Protein AF-A0A381YAQ7-F1 (afdb_monomer_lite)

Foldseek 3Di:
DVVVVVLVVLQVVLVVLLVVVLVVLCVVCVVVLVDALDPAPCSVVLVLLLVLLVQCVVLPCVRSVNSQNPPPVDPDGNDPAQCVLSVCLNVQCVVVNHDSNSSQVVLQVLLSVVSVLQQVVCVLVVHRRNVSSVVSVVVCPDPCCVRCSSRNLLPNLVSQLVVLVSVCVVPNDPVSVVSNVVSVVSNVRD

Secondary structure (DSSP, 8-state):
-HHHHHHHHHHHHHHHHHHHHHHHHHHHHGGGGGSPP-SSHHHHHHHHHHHHHHHHHHHHHHHTTTTT--TTT-SS---SS-THHHHHHHHHHHHH-SSHHHHHHHHHHHHHHHHHHHHHHHHHTT--HHHHHHHHHHHHTSHHHHHHGGGTTTTHHHHHHHHHHHHHHH---HHHHHHHHHHHHHHHH-

Organism: NCBI:txid408172

Sequence (190 aa):
MSQMAATRADTRVARVLVAALVAFLAVSWWPAFGLPLGDSHEGRVLGQFSLHVANFWDLGVVGSSFGASWEPFSDVPYTHHPPLLTFLHLLVSAVAGQGLAQVKVISYAAGLCTIPALWWVGRRLGLRALPIAAAVAALVATPWWWVYGRLGLGLLPNLAMIGAVWAVAEAVTPRRVRLATGGSFAAVAA

Structure (mmCIF, N/CA/C/O backbone):
data_AF-A0A381YAQ7-F1
#
_entry.id   AF-A0A381YAQ7-F1
#
loop_
_atom_site.group_PDB
_atom_site.id
_atom_site.type_symbol
_atom_site.label_atom_id
_atom_site.label_alt_id
_atom_site.label_comp_id
_atom_site.label_asym_id
_atom_site.label_entity_id
_atom_site.label_seq_id
_atom_site.pdbx_PDB_ins_code
_atom_site.Cartn_x
_atom_site.Cartn_y
_atom_site.Cartn_z
_atom_site.occupancy
_atom_site.B_iso_or_equiv
_atom_site.auth_seq_id
_atom_site.auth_comp_id
_atom_site.auth_asym_id
_atom_site.auth_atom_id
_atom_site.pdbx_PDB_model_num
ATOM 1 N N . MET A 1 1 ? -23.058 10.149 33.573 1.00 57.81 1 MET A N 1
ATOM 2 C CA . MET A 1 1 ? -22.884 11.002 32.366 1.00 57.81 1 MET A CA 1
ATOM 3 C C . MET A 1 1 ? -21.418 11.362 32.064 1.00 57.81 1 MET A C 1
ATOM 5 O O . MET A 1 1 ? -21.057 11.338 30.895 1.00 57.81 1 MET A O 1
ATOM 9 N N . SER A 1 2 ? -20.552 11.605 33.062 1.00 69.25 2 SER A N 1
ATOM 10 C CA . SER A 1 2 ? -19.125 11.969 32.869 1.00 69.25 2 SER A CA 1
ATOM 11 C C . SER A 1 2 ? -18.271 10.927 32.105 1.00 69.25 2 SER A C 1
ATOM 13 O O . SER A 1 2 ? -17.587 11.265 31.141 1.00 69.25 2 SER A O 1
ATOM 15 N N . GLN A 1 3 ? -18.383 9.634 32.433 1.00 65.94 3 GLN A N 1
ATOM 16 C CA . GLN A 1 3 ? -17.549 8.572 31.836 1.00 65.94 3 GLN A CA 1
ATOM 17 C C . GLN A 1 3 ? -17.836 8.321 30.337 1.00 65.94 3 GLN A C 1
ATOM 19 O O . GLN A 1 3 ? -16.934 8.028 29.549 1.00 65.94 3 GLN A O 1
ATOM 24 N N . MET A 1 4 ? -19.092 8.496 29.910 1.00 66.25 4 MET A N 1
ATOM 25 C CA . MET A 1 4 ? -19.480 8.410 28.494 1.00 66.25 4 MET A CA 1
ATOM 26 C C . MET A 1 4 ? -19.000 9.622 27.681 1.00 66.25 4 MET A C 1
ATOM 28 O O . MET A 1 4 ? -18.713 9.496 26.492 1.00 66.25 4 MET A O 1
ATOM 32 N N . ALA A 1 5 ? -18.902 10.799 28.303 1.00 63.88 5 ALA A N 1
ATOM 33 C CA . ALA A 1 5 ? -18.346 11.986 27.660 1.00 63.88 5 ALA A CA 1
ATOM 34 C C . ALA A 1 5 ? -16.823 11.862 27.489 1.00 63.88 5 ALA A C 1
ATOM 36 O O . ALA A 1 5 ? -16.319 12.117 26.396 1.00 63.88 5 ALA A O 1
ATOM 37 N N . ALA A 1 6 ? -16.114 11.371 28.513 1.00 64.19 6 ALA A N 1
ATOM 38 C CA . ALA A 1 6 ? -14.672 11.121 28.463 1.00 64.19 6 ALA A CA 1
ATOM 39 C C . ALA A 1 6 ? -14.292 10.098 27.378 1.00 64.19 6 ALA A C 1
ATOM 41 O O . ALA A 1 6 ? -13.441 10.364 26.538 1.00 64.19 6 ALA A O 1
ATOM 42 N N . THR A 1 7 ? -15.005 8.971 27.288 1.00 79.56 7 THR A N 1
ATOM 43 C CA . THR A 1 7 ? -14.763 7.955 26.241 1.00 79.56 7 THR A CA 1
ATOM 44 C C . THR A 1 7 ? -15.021 8.470 24.819 1.00 79.56 7 THR A C 1
ATOM 46 O O . THR A 1 7 ? -14.317 8.091 23.873 1.00 79.56 7 THR A O 1
ATOM 49 N N . ARG A 1 8 ? -16.001 9.366 24.640 1.00 82.06 8 ARG A N 1
ATOM 50 C CA . ARG A 1 8 ? -16.240 10.053 23.360 1.00 82.06 8 ARG A CA 1
ATOM 51 C C . ARG A 1 8 ? -15.132 11.055 23.033 1.00 82.06 8 ARG A C 1
ATOM 53 O O . ARG A 1 8 ? -14.715 11.107 21.876 1.00 82.06 8 ARG A O 1
ATOM 60 N N . ALA A 1 9 ? -14.658 11.820 24.015 1.00 85.62 9 ALA A N 1
ATOM 61 C CA . ALA A 1 9 ? -13.548 12.756 23.852 1.00 85.62 9 ALA A CA 1
ATOM 62 C C . ALA A 1 9 ? -12.250 12.022 23.483 1.00 85.62 9 ALA A C 1
ATOM 64 O O . ALA A 1 9 ? -11.662 12.337 22.451 1.00 85.62 9 ALA A O 1
ATOM 65 N N . ASP A 1 10 ? -11.894 10.961 24.212 1.00 90.25 10 ASP A N 1
ATOM 66 C CA . ASP A 1 10 ? -10.741 10.093 23.926 1.00 90.25 10 ASP A CA 1
ATOM 67 C C . ASP A 1 10 ? -10.783 9.548 22.498 1.00 90.25 10 ASP A C 1
ATOM 69 O O . ASP A 1 10 ? -9.781 9.531 21.785 1.00 90.25 10 ASP A O 1
ATOM 73 N N . THR A 1 11 ? -11.966 9.124 22.046 1.00 92.69 11 THR A N 1
ATOM 74 C CA . THR A 1 11 ? -12.149 8.618 20.682 1.00 92.69 11 THR A CA 1
ATOM 75 C C . THR A 1 11 ? -11.934 9.711 19.635 1.00 92.69 11 THR A C 1
ATOM 77 O O . THR A 1 11 ? -11.356 9.436 18.584 1.00 92.69 11 THR A O 1
ATOM 80 N N . ARG A 1 12 ? -12.390 10.944 19.887 1.00 93.69 12 ARG A N 1
ATOM 81 C CA . ARG A 1 12 ? -12.164 12.077 18.974 1.00 93.69 12 ARG A CA 1
ATOM 82 C C . ARG A 1 12 ? -10.688 12.445 18.911 1.00 93.69 12 ARG A C 1
ATOM 84 O O . ARG A 1 12 ? -10.153 12.527 17.812 1.00 93.69 12 ARG A O 1
ATOM 91 N N . VAL A 1 13 ? -10.042 12.595 20.066 1.00 95.94 13 VAL A N 1
ATOM 92 C CA . VAL A 1 13 ? -8.607 12.896 20.162 1.00 95.94 13 VAL A CA 1
ATOM 93 C C . VAL A 1 13 ? -7.802 11.839 19.418 1.00 95.94 13 VAL A C 1
ATOM 95 O O . VAL A 1 13 ? -7.010 12.170 18.544 1.00 95.94 13 VAL A O 1
ATOM 98 N N . ALA A 1 14 ? -8.068 10.561 19.671 1.00 95.50 14 ALA A N 1
ATOM 99 C CA . ALA A 1 14 ? -7.337 9.485 19.022 1.00 95.50 14 ALA A CA 1
ATOM 100 C C . ALA A 1 14 ? -7.537 9.447 17.496 1.00 95.50 14 ALA A C 1
ATOM 102 O O . ALA A 1 14 ? -6.584 9.194 16.767 1.00 95.50 14 ALA A O 1
ATOM 103 N N . ARG A 1 15 ? -8.736 9.764 16.983 1.00 96.31 15 ARG A N 1
ATOM 104 C CA . ARG A 1 15 ? -8.954 9.909 15.530 1.00 96.31 15 ARG A CA 1
ATOM 105 C C . ARG A 1 15 ? -8.131 11.046 14.935 1.00 96.31 15 ARG A C 1
ATOM 107 O O . ARG A 1 15 ? -7.561 10.865 13.865 1.00 96.31 15 ARG A O 1
ATOM 114 N N . VAL A 1 16 ? -8.072 12.189 15.619 1.00 97.69 16 VAL A N 1
ATOM 115 C CA . VAL A 1 16 ? -7.246 13.327 15.191 1.00 97.69 16 VAL A CA 1
ATOM 116 C C . VAL A 1 16 ? -5.771 12.932 15.183 1.00 97.69 16 VAL A C 1
ATOM 118 O O . VAL A 1 16 ? -5.096 13.199 14.198 1.00 97.69 16 VAL A O 1
ATOM 121 N N . LEU A 1 17 ? -5.289 12.228 16.212 1.00 97.50 17 LEU A N 1
ATOM 122 C CA . LEU A 1 17 ? -3.909 11.736 16.271 1.00 97.50 17 LEU A CA 1
ATOM 123 C C . LEU A 1 17 ? -3.588 10.764 15.129 1.00 97.50 17 LEU A C 1
ATOM 125 O O . LEU A 1 17 ? -2.561 10.908 14.478 1.00 97.50 17 LEU A O 1
ATOM 129 N N . VAL A 1 18 ? -4.476 9.808 14.844 1.00 97.62 18 VAL A N 1
ATOM 130 C CA . VAL A 1 18 ? -4.312 8.864 13.726 1.00 97.62 18 VAL A CA 1
ATOM 131 C C . VAL A 1 18 ? -4.291 9.600 12.383 1.00 97.62 18 VAL A C 1
ATOM 133 O O . VAL A 1 18 ? -3.432 9.322 11.552 1.00 97.62 18 VAL A O 1
ATOM 136 N N . ALA A 1 19 ? -5.190 10.565 12.172 1.00 98.06 19 ALA A N 1
ATOM 137 C CA . ALA A 1 19 ? -5.213 11.368 10.950 1.00 98.06 19 ALA A CA 1
ATOM 138 C C . ALA A 1 19 ? -3.953 12.237 10.804 1.00 98.06 19 ALA A C 1
ATOM 140 O O . ALA A 1 19 ? -3.364 12.288 9.726 1.00 98.06 19 ALA A O 1
ATOM 141 N N . ALA A 1 20 ? -3.508 12.870 11.891 1.00 98.19 20 ALA A N 1
ATOM 142 C CA . ALA A 1 20 ? -2.279 13.653 11.924 1.00 98.19 20 ALA A CA 1
ATOM 143 C C . ALA A 1 20 ? -1.048 12.785 11.633 1.00 98.19 20 ALA A C 1
ATOM 145 O O . ALA A 1 20 ? -0.165 13.219 10.903 1.00 98.19 20 ALA A O 1
ATOM 146 N N . LEU A 1 21 ? -1.012 11.546 12.133 1.00 97.81 21 LEU A N 1
ATOM 147 C CA . LEU A 1 21 ? 0.066 10.595 11.861 1.00 97.81 21 LEU A CA 1
ATOM 148 C C . LEU A 1 21 ? 0.114 10.188 10.383 1.00 97.81 21 LEU A C 1
ATOM 150 O O . LEU A 1 21 ? 1.190 10.163 9.793 1.00 97.81 21 LEU A O 1
ATOM 154 N N . VAL A 1 22 ? -1.042 9.919 9.767 1.00 98.00 22 VAL A N 1
ATOM 155 C CA . VAL A 1 22 ? -1.132 9.648 8.321 1.00 98.00 22 VAL A CA 1
ATOM 156 C C . VAL A 1 22 ? -0.656 10.855 7.514 1.00 98.00 22 VAL A C 1
ATOM 158 O O . VAL A 1 22 ? 0.144 10.692 6.598 1.00 98.00 22 VAL A O 1
ATOM 161 N N . ALA A 1 23 ? -1.107 12.062 7.864 1.00 98.25 23 ALA A N 1
ATOM 162 C CA . ALA A 1 23 ? -0.690 13.289 7.187 1.00 98.25 23 ALA A CA 1
ATOM 163 C C . ALA A 1 23 ? 0.818 13.538 7.334 1.00 98.25 23 ALA A C 1
ATOM 165 O O . ALA A 1 23 ? 1.491 13.834 6.350 1.00 98.25 23 ALA A O 1
ATOM 166 N N . PHE A 1 24 ? 1.358 13.354 8.541 1.00 97.88 24 PHE A N 1
ATOM 167 C CA . PHE A 1 24 ? 2.788 13.438 8.815 1.00 97.88 24 PHE A CA 1
ATOM 168 C C . PHE A 1 24 ? 3.578 12.474 7.927 1.00 97.88 24 PHE A C 1
ATOM 170 O O . PHE A 1 24 ? 4.478 12.910 7.217 1.00 97.88 24 PHE A O 1
ATOM 177 N N . LEU A 1 25 ? 3.193 11.194 7.886 1.00 96.94 25 LEU A N 1
ATOM 178 C CA . LEU A 1 25 ? 3.843 10.201 7.030 1.00 96.94 2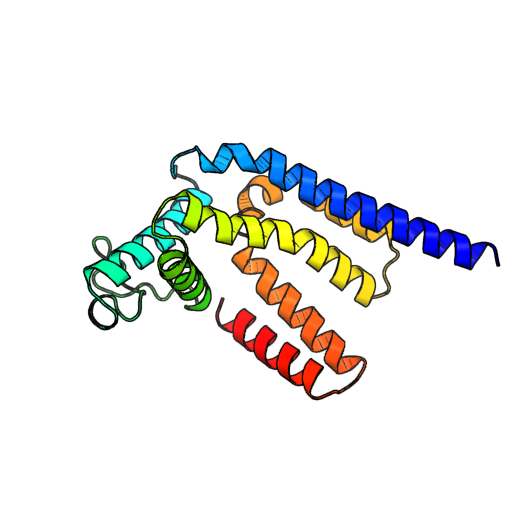5 LEU A CA 1
ATOM 179 C C . LEU A 1 25 ? 3.747 10.560 5.547 1.00 96.94 25 LEU A C 1
ATOM 181 O O . LEU A 1 25 ? 4.748 10.464 4.845 1.00 96.94 25 LEU A O 1
ATOM 185 N N . ALA A 1 26 ? 2.583 11.011 5.074 1.00 96.75 26 ALA A N 1
ATOM 186 C CA . ALA A 1 26 ? 2.397 11.402 3.680 1.00 96.75 26 ALA A CA 1
ATOM 187 C C . ALA A 1 26 ? 3.352 12.539 3.281 1.00 96.75 26 ALA A C 1
ATOM 189 O O . ALA A 1 26 ? 4.018 12.449 2.251 1.00 96.75 26 ALA A O 1
ATOM 190 N N . VAL A 1 27 ? 3.481 13.566 4.128 1.00 97.81 27 VAL A N 1
ATOM 191 C CA . VAL A 1 27 ? 4.421 14.674 3.901 1.00 97.81 27 VAL A CA 1
ATOM 192 C C . VAL A 1 27 ? 5.871 14.198 4.005 1.00 97.81 27 VAL A C 1
ATOM 194 O O . VAL A 1 27 ? 6.683 14.528 3.146 1.00 97.81 27 VAL A O 1
ATOM 197 N N . SER A 1 28 ? 6.212 13.389 5.010 1.00 96.69 28 SER A N 1
ATOM 198 C CA . SER A 1 28 ? 7.579 12.884 5.197 1.00 96.69 28 SER A CA 1
ATOM 199 C C . SER A 1 28 ? 8.031 11.928 4.093 1.00 96.69 28 SER A C 1
ATOM 201 O O . SER A 1 28 ? 9.224 11.835 3.813 1.00 96.69 28 SER A O 1
ATOM 203 N N . TRP A 1 29 ? 7.109 11.192 3.474 1.00 95.38 29 TRP A N 1
ATOM 204 C CA . TRP A 1 29 ? 7.408 10.272 2.377 1.00 95.38 29 TRP A CA 1
ATOM 205 C C . TRP A 1 29 ? 7.383 10.948 1.007 1.00 95.38 29 TRP A C 1
ATOM 207 O O . TRP A 1 29 ? 7.979 10.417 0.075 1.00 95.38 29 TRP A O 1
ATOM 217 N N . TRP A 1 30 ? 6.774 12.131 0.880 1.00 95.19 30 TRP A N 1
ATOM 218 C CA . TRP A 1 30 ? 6.681 12.861 -0.386 1.00 95.19 30 TRP A CA 1
ATOM 219 C C . TRP A 1 30 ? 8.024 13.027 -1.125 1.00 95.19 30 TRP A C 1
ATOM 221 O O . TRP A 1 30 ? 8.074 12.705 -2.314 1.00 95.19 30 TRP A O 1
ATOM 231 N N . PRO A 1 31 ? 9.143 13.414 -0.472 1.00 94.44 31 PRO A N 1
ATOM 232 C CA . PRO A 1 31 ? 10.427 13.551 -1.163 1.00 94.44 31 PRO A CA 1
ATOM 233 C C . PRO A 1 31 ? 10.925 12.251 -1.808 1.00 94.44 31 PRO A C 1
ATOM 235 O O . PRO A 1 31 ? 11.645 12.293 -2.804 1.00 94.44 31 PRO A O 1
ATOM 238 N N . ALA A 1 32 ? 10.520 11.088 -1.287 1.00 91.62 32 ALA A N 1
ATOM 239 C CA . ALA A 1 32 ? 10.950 9.798 -1.812 1.00 91.62 32 ALA A CA 1
ATOM 240 C C . ALA A 1 32 ? 10.436 9.537 -3.236 1.00 91.62 32 ALA A C 1
ATOM 242 O O . ALA A 1 32 ? 11.045 8.748 -3.956 1.00 91.62 32 ALA A O 1
ATOM 243 N N . PHE A 1 33 ? 9.377 10.218 -3.686 1.00 92.75 33 PHE A N 1
ATOM 244 C CA . PHE A 1 33 ? 8.889 10.120 -5.066 1.00 92.75 33 PHE A CA 1
ATOM 245 C C . PHE A 1 33 ? 9.887 10.666 -6.093 1.00 92.75 33 PHE A C 1
ATOM 247 O O . PHE A 1 33 ? 9.919 10.164 -7.213 1.00 92.75 33 PHE A O 1
ATOM 254 N N . GLY A 1 34 ? 10.729 11.631 -5.708 1.00 91.06 34 GLY A N 1
ATOM 255 C CA . GLY A 1 34 ? 11.769 12.193 -6.575 1.00 91.06 34 GLY A CA 1
ATOM 256 C C . GLY A 1 34 ? 13.076 11.395 -6.598 1.00 91.06 34 GLY A C 1
ATOM 257 O O . GLY A 1 34 ? 13.951 11.688 -7.407 1.00 91.06 34 GLY A O 1
ATOM 258 N N . LEU A 1 35 ? 13.234 10.401 -5.719 1.00 90.81 35 LEU A N 1
ATOM 259 C CA . LEU A 1 35 ? 14.453 9.595 -5.639 1.00 90.81 35 LEU A CA 1
ATOM 260 C C . LEU A 1 35 ? 14.395 8.406 -6.611 1.00 90.81 35 LEU A C 1
ATOM 262 O O . LEU A 1 35 ? 13.323 7.816 -6.764 1.00 90.81 35 LEU A O 1
ATOM 266 N N . PRO A 1 36 ? 15.515 7.996 -7.230 1.00 91.38 36 PRO A N 1
ATOM 267 C CA . PRO A 1 36 ? 15.561 6.775 -8.031 1.00 91.38 36 PRO A CA 1
ATOM 268 C C . PRO A 1 36 ? 15.347 5.523 -7.165 1.00 91.38 36 PRO A C 1
ATOM 270 O O . PRO A 1 36 ? 15.420 5.571 -5.933 1.00 91.38 36 PRO A O 1
ATOM 273 N N . LEU A 1 37 ? 15.083 4.384 -7.809 1.00 88.94 37 LEU A N 1
ATOM 274 C CA . LEU A 1 37 ? 15.181 3.087 -7.138 1.00 88.94 37 LEU A CA 1
ATOM 275 C C . LEU A 1 37 ? 16.667 2.807 -6.872 1.00 88.94 37 LEU A C 1
ATOM 277 O O . LEU A 1 37 ? 17.462 2.775 -7.805 1.00 88.94 37 LEU A O 1
ATOM 281 N N . GLY A 1 38 ? 17.045 2.678 -5.601 1.00 86.88 38 GLY A N 1
ATOM 282 C CA . GLY A 1 38 ? 18.410 2.323 -5.196 1.00 86.88 38 GLY A CA 1
ATOM 283 C C . GLY A 1 38 ? 18.568 0.826 -4.929 1.00 86.88 38 GLY A C 1
ATOM 284 O O . GLY A 1 38 ? 17.602 0.070 -5.015 1.00 86.88 38 GLY A O 1
ATOM 285 N N . ASP A 1 39 ? 19.768 0.406 -4.521 1.00 90.38 39 ASP A N 1
ATOM 286 C CA . ASP A 1 39 ? 19.995 -0.940 -3.977 1.00 90.38 39 ASP A CA 1
ATOM 287 C C . ASP A 1 39 ? 19.442 -1.037 -2.548 1.00 90.38 39 ASP A C 1
ATOM 289 O O . ASP A 1 39 ? 20.138 -0.925 -1.539 1.00 90.38 39 ASP A O 1
ATOM 293 N N . SER A 1 40 ? 18.122 -1.133 -2.461 1.00 88.00 40 SER A N 1
ATOM 294 C CA . SER A 1 40 ? 17.388 -1.273 -1.214 1.00 88.00 40 SER A CA 1
ATOM 295 C C . SER A 1 40 ? 16.292 -2.316 -1.373 1.00 88.00 40 SER A C 1
ATOM 297 O O . SER A 1 40 ? 15.976 -2.771 -2.474 1.00 88.00 40 SER A O 1
ATOM 299 N N . HIS A 1 41 ? 15.686 -2.734 -0.262 1.00 86.56 41 HIS A N 1
ATOM 300 C CA . HIS A 1 41 ? 14.524 -3.615 -0.347 1.00 86.56 41 HIS A CA 1
ATOM 301 C C . HIS A 1 41 ? 13.364 -2.952 -1.112 1.00 86.56 41 HIS A C 1
ATOM 303 O O . HIS A 1 41 ? 12.792 -3.586 -1.993 1.00 86.56 41 HIS A O 1
ATOM 309 N N . GLU A 1 42 ? 13.097 -1.662 -0.863 1.00 88.06 42 GLU A N 1
ATOM 310 C CA . GLU A 1 42 ? 12.132 -0.874 -1.645 1.00 88.06 42 GLU A CA 1
ATOM 311 C C . GLU A 1 42 ? 12.499 -0.870 -3.134 1.00 88.06 42 GLU A C 1
ATOM 313 O O . GLU A 1 42 ? 11.649 -1.146 -3.975 1.00 88.06 42 GLU A O 1
ATOM 318 N N . GLY A 1 43 ? 13.768 -0.618 -3.461 1.00 91.25 43 GLY A N 1
ATOM 319 C CA . GLY A 1 43 ? 14.252 -0.597 -4.838 1.00 91.25 43 GLY A CA 1
ATOM 320 C C . GLY A 1 43 ? 14.046 -1.920 -5.569 1.00 91.25 43 GLY A C 1
ATOM 321 O O . GLY A 1 43 ? 13.539 -1.924 -6.686 1.00 91.25 43 GLY A O 1
ATOM 322 N N . ARG A 1 44 ? 14.358 -3.045 -4.917 1.00 89.62 44 ARG A N 1
ATOM 323 C CA . ARG A 1 44 ? 14.170 -4.389 -5.483 1.00 89.62 44 ARG A CA 1
ATOM 324 C C . ARG A 1 44 ? 12.695 -4.730 -5.695 1.00 89.62 44 ARG A C 1
ATOM 326 O O . ARG A 1 44 ? 12.340 -5.194 -6.771 1.00 89.62 44 ARG A O 1
ATOM 333 N N . VAL A 1 45 ? 11.836 -4.446 -4.714 1.00 89.25 45 VAL A N 1
ATOM 334 C CA . VAL A 1 45 ? 10.391 -4.734 -4.796 1.00 89.25 45 VAL A CA 1
ATOM 335 C C . VAL A 1 45 ? 9.694 -3.843 -5.829 1.00 89.25 45 VAL A C 1
ATOM 337 O O . VAL A 1 45 ? 8.935 -4.325 -6.663 1.00 89.25 45 VAL A O 1
ATOM 340 N N . LEU A 1 46 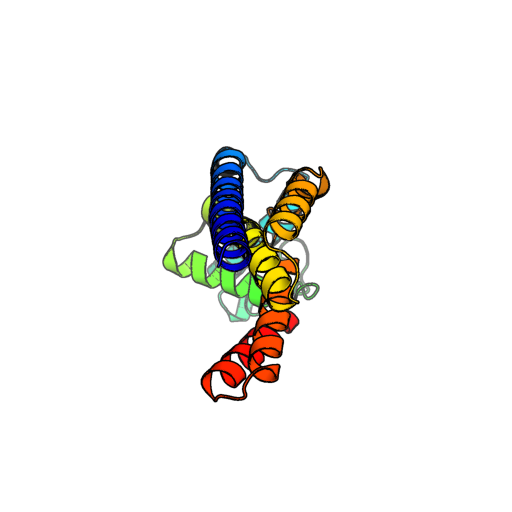? 9.952 -2.534 -5.829 1.00 90.75 46 LEU A N 1
ATOM 341 C CA . LEU A 1 46 ? 9.337 -1.632 -6.808 1.00 90.75 46 LEU A CA 1
ATOM 342 C C . LEU A 1 46 ? 9.953 -1.791 -8.203 1.00 90.75 46 LEU A C 1
ATOM 344 O O . LEU A 1 46 ? 9.254 -1.629 -9.202 1.00 90.75 46 LEU A O 1
ATOM 348 N N . GLY A 1 47 ? 11.240 -2.131 -8.287 1.00 92.06 47 GLY A N 1
ATOM 349 C CA . GLY A 1 47 ? 11.921 -2.440 -9.544 1.00 92.06 47 GLY A CA 1
ATOM 350 C C . GLY A 1 47 ? 11.327 -3.677 -10.201 1.00 92.06 47 GLY A C 1
ATOM 351 O O . GLY A 1 47 ? 11.018 -3.644 -11.388 1.00 92.06 47 GLY A O 1
ATOM 352 N N . GLN A 1 48 ? 11.045 -4.707 -9.402 1.00 91.12 48 GLN A N 1
ATOM 353 C CA . GLN A 1 48 ? 10.286 -5.876 -9.827 1.00 91.12 48 GLN A CA 1
ATOM 354 C C . GLN A 1 48 ? 8.947 -5.490 -10.474 1.00 91.12 48 GLN A C 1
ATOM 356 O O . GLN A 1 48 ? 8.673 -5.878 -11.607 1.00 91.12 48 GLN A O 1
ATOM 361 N N . PHE A 1 49 ? 8.105 -4.723 -9.776 1.00 91.62 49 PHE A N 1
ATOM 362 C CA . PHE A 1 49 ? 6.799 -4.347 -10.324 1.00 91.62 49 PHE A CA 1
ATOM 363 C C . PHE A 1 49 ? 6.924 -3.465 -11.566 1.00 91.62 49 PHE A C 1
ATOM 365 O O . PHE A 1 49 ? 6.131 -3.601 -12.493 1.00 91.62 49 PHE A O 1
ATOM 372 N N . SER A 1 50 ? 7.936 -2.596 -11.609 1.00 92.69 50 SER A N 1
ATOM 373 C CA . SER A 1 50 ? 8.225 -1.776 -12.789 1.00 92.69 50 SER A CA 1
ATOM 374 C C . SER A 1 50 ? 8.575 -2.646 -13.997 1.00 92.69 50 SER A C 1
ATOM 376 O O . SER A 1 50 ? 8.070 -2.392 -15.086 1.00 92.69 50 SER A O 1
ATOM 378 N N . LEU A 1 51 ? 9.377 -3.696 -13.794 1.00 93.44 51 LEU A N 1
ATOM 379 C CA . LEU A 1 51 ? 9.739 -4.652 -14.838 1.00 93.44 51 LEU A CA 1
ATOM 380 C C . LEU A 1 51 ? 8.519 -5.425 -15.343 1.00 93.44 51 LEU A C 1
ATOM 382 O O . LEU A 1 51 ? 8.306 -5.518 -16.545 1.00 93.44 51 LEU A O 1
ATOM 386 N N . HIS A 1 52 ? 7.681 -5.925 -14.435 1.00 93.50 52 HIS A N 1
ATOM 387 C CA . HIS A 1 52 ? 6.448 -6.621 -14.801 1.00 93.50 52 HIS A CA 1
ATOM 388 C C . HIS A 1 52 ? 5.493 -5.738 -15.607 1.00 93.50 52 HIS A C 1
ATOM 390 O O . HIS A 1 52 ? 4.904 -6.199 -16.584 1.00 93.50 52 HIS A O 1
ATOM 396 N N . VAL A 1 53 ? 5.358 -4.463 -15.226 1.00 94.50 53 VAL A N 1
ATOM 397 C CA . VAL A 1 53 ? 4.563 -3.489 -15.980 1.00 94.50 53 VAL A CA 1
ATOM 398 C C . VAL A 1 53 ? 5.156 -3.268 -17.369 1.00 94.50 53 VAL A C 1
ATOM 400 O O . VAL A 1 53 ? 4.418 -3.368 -18.344 1.00 94.50 53 VAL A O 1
ATOM 403 N N . ALA A 1 54 ? 6.462 -3.008 -17.474 1.00 94.75 54 ALA A N 1
ATOM 404 C CA . ALA A 1 54 ? 7.126 -2.801 -18.761 1.00 94.75 54 ALA A CA 1
ATOM 405 C C . ALA A 1 54 ? 6.952 -4.020 -19.681 1.00 94.75 54 ALA A C 1
ATOM 407 O O . ALA A 1 54 ? 6.381 -3.904 -20.762 1.00 94.75 54 ALA A O 1
ATOM 408 N N . ASN A 1 55 ? 7.301 -5.213 -19.192 1.00 95.25 55 ASN A N 1
ATOM 409 C CA . ASN A 1 55 ? 7.186 -6.458 -19.949 1.00 95.25 55 ASN A CA 1
ATOM 410 C C . ASN A 1 55 ? 5.741 -6.752 -20.372 1.00 95.25 55 ASN A C 1
ATOM 412 O O . ASN A 1 55 ? 5.517 -7.260 -21.466 1.00 95.25 55 ASN A O 1
ATOM 416 N N . PHE A 1 56 ? 4.743 -6.435 -19.541 1.00 95.50 56 PHE A N 1
ATOM 417 C CA . PHE A 1 56 ? 3.337 -6.605 -19.914 1.00 95.50 56 PHE A CA 1
ATOM 418 C C . PHE A 1 56 ? 2.938 -5.746 -21.112 1.00 95.50 56 PHE A C 1
ATOM 420 O O . PHE A 1 56 ? 2.242 -6.232 -22.006 1.00 95.50 56 PHE A O 1
ATOM 427 N N . TRP A 1 57 ? 3.362 -4.484 -21.136 1.00 95.81 57 TRP A N 1
ATOM 428 C CA . TRP A 1 57 ? 3.022 -3.572 -22.225 1.00 95.81 57 TRP A CA 1
ATOM 429 C C . TRP A 1 57 ? 3.848 -3.824 -23.487 1.00 95.81 57 TRP A C 1
ATOM 431 O O . TRP A 1 57 ? 3.304 -3.682 -24.580 1.00 95.81 57 TRP A O 1
ATOM 441 N N . ASP A 1 58 ? 5.096 -4.267 -23.345 1.00 96.31 58 ASP A N 1
ATOM 442 C CA . ASP A 1 58 ? 5.991 -4.542 -24.472 1.00 96.31 58 ASP A CA 1
ATOM 443 C C . ASP A 1 58 ? 5.704 -5.901 -25.134 1.00 96.31 58 ASP A C 1
ATOM 445 O O . ASP A 1 58 ? 5.659 -6.006 -26.359 1.00 96.31 58 ASP A O 1
ATOM 449 N N . LEU A 1 59 ? 5.471 -6.951 -24.337 1.00 95.69 59 LEU A N 1
ATOM 450 C CA . LEU A 1 59 ? 5.264 -8.326 -24.821 1.00 95.69 59 LEU A CA 1
ATOM 451 C C . LEU A 1 59 ? 3.779 -8.689 -24.990 1.00 95.69 59 LEU A C 1
ATOM 453 O O . LEU A 1 59 ? 3.439 -9.742 -25.539 1.00 95.69 59 LEU A O 1
ATOM 457 N N . GLY A 1 60 ? 2.877 -7.850 -24.482 1.00 95.12 60 GLY A N 1
ATOM 458 C CA . GLY A 1 60 ? 1.449 -8.132 -24.405 1.00 95.12 60 GLY A CA 1
ATOM 459 C C . GLY A 1 60 ? 1.088 -9.173 -23.339 1.00 95.12 60 GLY A C 1
ATOM 460 O O . GLY A 1 60 ? 1.930 -9.741 -22.640 1.00 95.12 60 GLY A O 1
ATOM 461 N N . VAL A 1 61 ? -0.213 -9.453 -23.214 1.00 93.06 61 VAL A N 1
ATOM 462 C CA . VAL A 1 61 ? -0.767 -10.298 -22.138 1.00 93.06 61 VAL A CA 1
ATOM 463 C C . VAL A 1 61 ? -0.156 -11.701 -22.124 1.00 93.06 61 VAL A C 1
ATOM 465 O O . VAL A 1 61 ? 0.257 -12.179 -21.073 1.00 93.06 61 VAL A O 1
ATOM 468 N N . VAL A 1 62 ? -0.098 -12.366 -23.281 1.00 94.12 62 VAL A N 1
ATOM 469 C CA . VAL A 1 62 ? 0.391 -13.751 -23.367 1.00 94.12 62 VAL A CA 1
ATOM 470 C C . VAL A 1 62 ? 1.917 -13.802 -23.324 1.00 94.12 62 VAL A C 1
ATOM 472 O O . VAL A 1 62 ? 2.465 -14.601 -22.570 1.00 94.12 62 VAL A O 1
ATOM 475 N N . GLY A 1 63 ? 2.602 -12.918 -24.061 1.00 93.12 63 GLY A N 1
ATOM 476 C CA . GLY A 1 63 ? 4.068 -12.876 -24.098 1.00 93.12 63 GLY A CA 1
ATOM 477 C C . GLY A 1 63 ? 4.692 -12.554 -22.739 1.00 93.12 63 GLY A C 1
ATOM 478 O O . GLY A 1 63 ? 5.724 -13.106 -22.381 1.00 93.12 63 GLY A O 1
ATOM 479 N N . SER A 1 64 ? 4.017 -11.746 -21.921 1.00 92.88 64 SER A N 1
ATOM 480 C CA . SER A 1 64 ? 4.461 -11.430 -20.560 1.00 92.88 64 SER A CA 1
ATOM 481 C C . SER A 1 64 ? 4.077 -12.468 -19.505 1.00 92.88 64 SER A C 1
ATOM 483 O O . SER A 1 64 ? 4.248 -12.202 -18.316 1.00 92.88 64 SER A O 1
ATOM 485 N N . SER A 1 65 ? 3.521 -13.624 -19.888 1.00 92.38 65 SER A N 1
ATOM 486 C CA . SER A 1 65 ? 2.958 -14.600 -18.943 1.00 92.38 65 SER A CA 1
ATOM 487 C C . SER A 1 65 ? 1.940 -13.965 -17.986 1.00 92.38 65 SER A C 1
ATOM 489 O O . SER A 1 65 ? 2.032 -14.115 -16.770 1.00 92.38 65 SER A O 1
ATOM 491 N N . PHE A 1 66 ? 0.988 -13.202 -18.532 1.00 91.00 66 PHE A N 1
ATOM 492 C CA . PHE A 1 66 ? -0.018 -12.443 -17.779 1.00 91.00 66 PHE A CA 1
ATOM 493 C C . PHE A 1 66 ? 0.590 -11.450 -16.771 1.00 91.00 66 PHE A C 1
ATOM 495 O O . PHE A 1 66 ? 0.036 -11.226 -15.696 1.00 91.00 66 PHE A O 1
ATOM 502 N N . GLY A 1 67 ? 1.726 -10.842 -17.127 1.00 90.75 67 GLY A N 1
ATOM 503 C CA . GLY A 1 67 ? 2.444 -9.872 -16.296 1.00 90.75 67 GLY A CA 1
ATOM 504 C C . GLY A 1 67 ? 3.470 -10.479 -15.337 1.00 90.75 67 GLY A C 1
ATOM 505 O O . GLY A 1 67 ? 4.020 -9.753 -14.519 1.00 90.75 67 GLY A O 1
ATOM 506 N N . ALA A 1 68 ? 3.751 -11.780 -15.419 1.00 91.56 68 ALA A N 1
ATOM 507 C CA . ALA A 1 68 ? 4.743 -12.447 -14.573 1.00 91.56 68 ALA A CA 1
ATOM 508 C C . ALA A 1 68 ? 6.153 -12.529 -15.196 1.00 91.56 68 ALA A C 1
ATOM 510 O O . ALA A 1 68 ? 7.067 -13.039 -14.549 1.00 91.56 68 ALA A O 1
ATOM 511 N N . SER A 1 69 ? 6.356 -12.054 -16.432 1.00 93.06 69 SER A N 1
ATOM 512 C CA . SER A 1 69 ? 7.663 -12.111 -17.102 1.00 93.06 69 SER A CA 1
ATOM 513 C C . SER A 1 69 ? 8.748 -11.398 -16.287 1.00 93.06 69 SER A C 1
ATOM 515 O O . SER A 1 69 ? 8.564 -10.261 -15.837 1.00 93.06 69 SER A O 1
ATOM 517 N N . TRP A 1 70 ? 9.876 -12.092 -16.117 1.00 92.31 70 TRP A N 1
ATOM 518 C CA . TRP A 1 70 ? 11.068 -11.646 -15.389 1.00 92.31 70 TRP A CA 1
ATOM 519 C C . TRP A 1 70 ? 12.256 -11.371 -16.318 1.00 92.31 70 TRP A C 1
ATOM 521 O O . TRP A 1 70 ? 13.384 -11.174 -15.864 1.00 92.31 70 TRP A O 1
ATOM 531 N N . GLU A 1 71 ? 12.022 -11.358 -17.629 1.00 91.56 71 GLU A N 1
ATOM 532 C CA . GLU A 1 71 ? 13.049 -11.017 -18.604 1.00 91.56 71 GLU A CA 1
ATOM 533 C C . GLU A 1 71 ? 13.576 -9.595 -18.355 1.00 91.56 71 GLU A C 1
ATOM 535 O O . GLU A 1 71 ? 12.795 -8.721 -17.970 1.00 91.56 71 GLU A O 1
ATOM 540 N N . PRO A 1 72 ? 14.884 -9.345 -18.550 1.00 91.56 72 PRO A N 1
ATOM 541 C CA . PRO A 1 72 ? 15.893 -10.268 -19.086 1.00 91.56 72 PRO A CA 1
ATOM 542 C C . PRO A 1 72 ? 16.570 -11.153 -18.021 1.00 91.56 72 PRO A C 1
ATOM 544 O O . PRO A 1 72 ? 17.533 -11.850 -18.325 1.00 91.56 72 PRO A O 1
ATOM 547 N N . PHE A 1 73 ? 1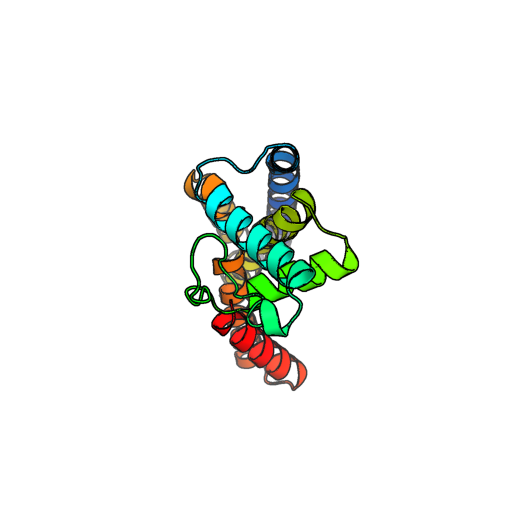6.132 -11.105 -16.762 1.00 90.50 73 PHE A N 1
ATOM 548 C CA . PHE A 1 73 ? 16.819 -11.787 -15.662 1.00 90.50 73 PHE A CA 1
ATOM 549 C C . PHE A 1 73 ? 16.537 -13.293 -15.603 1.00 90.50 73 PHE A C 1
ATOM 551 O O . PHE A 1 73 ? 17.338 -14.036 -15.041 1.00 90.50 73 PHE A O 1
ATOM 558 N N . SER A 1 74 ? 15.398 -13.738 -16.134 1.00 90.88 74 SER A N 1
ATOM 559 C CA . SER A 1 74 ? 15.002 -15.146 -16.217 1.00 90.88 74 SER A CA 1
ATOM 560 C C . SER A 1 74 ? 13.996 -15.336 -17.347 1.00 90.88 74 SER A C 1
ATOM 562 O O . SER A 1 74 ? 13.130 -14.487 -17.549 1.00 90.88 74 SER A O 1
ATOM 564 N N . ASP A 1 75 ? 14.089 -16.472 -18.027 1.00 88.94 75 ASP A N 1
ATOM 565 C CA . ASP A 1 75 ? 13.114 -16.989 -18.995 1.00 88.94 75 ASP A CA 1
ATOM 566 C C . ASP A 1 75 ? 11.917 -17.685 -18.314 1.00 88.94 75 ASP A C 1
ATOM 568 O O . ASP A 1 75 ? 10.855 -17.858 -18.910 1.00 88.94 75 ASP A O 1
ATOM 572 N N . VAL A 1 76 ? 12.051 -18.044 -17.034 1.00 90.50 76 VAL A N 1
ATOM 573 C CA . VAL A 1 76 ? 10.951 -18.540 -16.197 1.00 90.50 76 VAL A CA 1
ATOM 574 C C . VAL A 1 76 ? 10.182 -17.368 -15.564 1.00 90.50 76 VAL A C 1
ATOM 576 O O . VAL A 1 76 ? 10.820 -16.489 -14.970 1.00 90.50 76 VAL A O 1
ATOM 579 N N . PRO A 1 77 ? 8.830 -17.359 -15.617 1.00 87.69 77 PRO A N 1
ATOM 580 C CA . PRO A 1 77 ? 8.008 -16.353 -14.951 1.00 87.69 77 PRO A CA 1
ATOM 581 C C . PRO A 1 77 ? 8.249 -16.279 -13.442 1.00 87.69 77 PRO A C 1
ATOM 583 O O . PRO A 1 77 ? 8.439 -17.290 -12.764 1.00 87.69 77 PRO A O 1
ATOM 586 N N . TYR A 1 78 ? 8.174 -15.073 -12.892 1.00 85.75 78 TYR A N 1
ATOM 587 C CA . TYR A 1 78 ? 8.324 -14.849 -11.463 1.00 85.75 78 TYR A CA 1
ATOM 588 C C . TYR A 1 78 ? 7.038 -15.230 -10.714 1.00 85.75 78 TYR A C 1
ATOM 590 O O . TYR A 1 78 ? 6.028 -14.534 -10.799 1.00 85.75 78 TYR A O 1
ATOM 598 N N . THR A 1 79 ? 7.074 -16.318 -9.940 1.00 75.44 79 THR A N 1
ATOM 599 C CA . THR A 1 79 ? 5.902 -16.851 -9.210 1.00 75.44 79 THR A CA 1
ATOM 600 C C . THR A 1 79 ? 6.002 -16.733 -7.687 1.00 75.44 79 THR A C 1
ATOM 602 O O . THR A 1 79 ? 5.258 -17.393 -6.966 1.00 75.44 79 THR A O 1
ATOM 605 N N . HIS A 1 80 ? 6.935 -15.936 -7.162 1.00 72.75 80 HIS A N 1
ATOM 606 C CA . HIS A 1 80 ? 7.160 -15.837 -5.713 1.00 72.75 80 HIS A CA 1
ATOM 607 C C . HIS A 1 80 ? 6.101 -14.976 -4.995 1.00 72.75 80 HIS A C 1
ATOM 609 O O . HIS A 1 80 ? 5.922 -15.109 -3.786 1.00 72.75 80 HIS A O 1
ATOM 615 N N . HIS A 1 81 ? 5.380 -14.115 -5.723 1.00 67.81 81 HIS A N 1
ATOM 616 C CA . HIS A 1 81 ? 4.268 -13.336 -5.179 1.00 67.81 81 HIS A CA 1
ATOM 617 C C . HIS A 1 81 ? 2.961 -13.671 -5.900 1.00 67.81 81 HIS A C 1
ATOM 619 O O . HIS A 1 81 ? 2.947 -13.760 -7.132 1.00 67.81 81 HIS A O 1
ATOM 625 N N . PRO A 1 82 ? 1.859 -13.847 -5.155 1.00 68.56 82 PRO A N 1
ATOM 626 C CA . PRO A 1 82 ? 0.528 -13.888 -5.733 1.00 68.56 82 PRO A CA 1
ATOM 627 C C . PRO A 1 82 ? 0.239 -12.642 -6.608 1.00 68.56 82 PRO A C 1
ATOM 629 O O . PRO A 1 82 ? 0.752 -11.549 -6.352 1.00 68.56 82 PRO A O 1
ATOM 632 N N . PRO A 1 83 ? -0.551 -12.773 -7.689 1.00 79.69 83 PRO A N 1
ATOM 633 C CA . PRO A 1 83 ? -0.492 -11.829 -8.805 1.00 79.69 83 PRO A CA 1
ATOM 634 C C . PRO A 1 83 ? -1.239 -10.506 -8.572 1.00 79.69 83 PRO A C 1
ATOM 636 O O . PRO A 1 83 ? -1.156 -9.609 -9.412 1.00 79.69 83 PRO A O 1
ATOM 639 N N . LEU A 1 84 ? -1.984 -10.345 -7.470 1.00 83.00 84 LEU A N 1
ATOM 640 C CA . LEU A 1 84 ? -2.827 -9.165 -7.242 1.00 83.00 84 LEU A CA 1
ATOM 641 C C . LEU A 1 84 ? -2.018 -7.873 -7.246 1.00 83.00 84 LEU A C 1
ATOM 643 O O . LEU A 1 84 ? -2.471 -6.878 -7.809 1.00 83.00 84 LEU A O 1
ATOM 647 N N . LEU A 1 85 ? -0.838 -7.880 -6.625 1.00 83.56 85 LEU A N 1
ATOM 648 C CA . LEU A 1 85 ? -0.001 -6.686 -6.540 1.00 83.56 85 LEU A CA 1
ATOM 649 C C . LEU A 1 85 ? 0.449 -6.250 -7.932 1.00 83.56 85 LEU A C 1
ATOM 651 O O . LEU A 1 85 ? 0.257 -5.094 -8.306 1.00 83.56 85 LEU A O 1
ATOM 655 N N . THR A 1 86 ? 0.928 -7.194 -8.739 1.00 88.25 86 THR A N 1
ATOM 656 C CA . THR A 1 86 ? 1.262 -6.951 -10.144 1.00 88.25 86 THR A CA 1
ATOM 657 C C . THR A 1 86 ? 0.058 -6.422 -10.919 1.00 88.25 86 THR A C 1
ATOM 659 O O . THR A 1 86 ? 0.172 -5.402 -11.594 1.00 88.25 86 THR A O 1
ATOM 662 N N . PHE A 1 87 ? -1.126 -7.024 -10.772 1.00 88.94 87 PHE A N 1
ATOM 663 C CA . PHE A 1 87 ? -2.334 -6.538 -11.446 1.00 88.94 87 PHE A CA 1
ATOM 664 C C . PHE A 1 87 ? -2.750 -5.130 -11.007 1.00 88.94 87 PHE A C 1
ATOM 666 O O . PHE A 1 87 ? -3.194 -4.348 -11.845 1.00 88.94 87 PHE A O 1
ATOM 673 N N . LEU A 1 88 ? -2.581 -4.761 -9.735 1.00 89.31 88 LEU A N 1
ATOM 674 C CA . LEU A 1 88 ? -2.814 -3.389 -9.274 1.00 89.31 88 LEU A CA 1
ATOM 675 C C . LEU A 1 88 ? -1.862 -2.404 -9.960 1.00 89.31 88 LEU A C 1
ATOM 677 O O . LEU A 1 88 ? -2.310 -1.356 -10.427 1.00 89.31 88 LEU A O 1
ATOM 681 N N . HIS A 1 89 ? -0.579 -2.755 -10.079 1.00 91.56 89 HIS A N 1
ATOM 682 C CA . HIS A 1 89 ? 0.392 -1.957 -10.829 1.00 91.56 89 HIS A CA 1
ATOM 683 C C . HIS A 1 89 ? 0.022 -1.845 -12.313 1.00 91.56 89 HIS A C 1
ATOM 685 O O . HIS A 1 89 ? 0.075 -0.744 -12.862 1.00 91.56 89 HIS A O 1
ATOM 691 N N . LEU A 1 90 ? -0.443 -2.928 -12.941 1.00 92.94 90 LEU A N 1
ATOM 692 C CA . LEU A 1 90 ? -0.917 -2.913 -14.327 1.00 92.94 90 LEU A CA 1
ATOM 693 C C . LEU A 1 90 ? -2.146 -2.013 -14.509 1.00 92.94 90 LEU A C 1
ATOM 695 O O . LEU A 1 90 ? -2.156 -1.171 -15.405 1.00 92.94 90 LEU A O 1
ATOM 699 N N . LEU A 1 91 ? -3.149 -2.116 -13.635 1.00 92.62 91 LEU A N 1
ATOM 700 C CA . LEU A 1 91 ? -4.350 -1.275 -13.682 1.00 92.62 91 LEU A CA 1
ATOM 701 C C . LEU A 1 91 ? -4.017 0.208 -13.519 1.00 92.62 91 LEU A C 1
ATOM 703 O O . LEU A 1 91 ? -4.490 1.037 -14.294 1.00 92.62 91 LEU A O 1
ATOM 707 N N . VAL A 1 92 ? -3.177 0.555 -12.541 1.00 92.75 92 VAL A N 1
ATOM 708 C CA . VAL A 1 92 ? -2.730 1.942 -12.367 1.00 92.75 92 VAL A CA 1
ATOM 709 C C . VAL A 1 92 ? -1.929 2.399 -13.577 1.00 92.75 92 VAL A C 1
ATOM 711 O O . VAL A 1 92 ? -2.144 3.518 -14.032 1.00 92.75 92 VAL A O 1
ATOM 714 N N . SER A 1 93 ? -1.081 1.544 -14.149 1.00 94.44 93 SER A N 1
ATOM 715 C CA . SER A 1 93 ? -0.316 1.902 -15.344 1.00 94.44 93 SER A CA 1
ATOM 716 C C . SER A 1 93 ? -1.200 2.176 -16.566 1.00 94.44 93 SER A C 1
ATOM 718 O O . SER A 1 93 ? -0.906 3.081 -17.342 1.00 94.44 93 SER A O 1
ATOM 720 N N . ALA A 1 94 ? -2.324 1.463 -16.695 1.00 94.06 94 ALA A N 1
ATOM 721 C CA . ALA A 1 94 ? -3.297 1.676 -17.763 1.00 94.06 94 ALA A CA 1
ATOM 722 C C . ALA A 1 94 ? -4.046 3.013 -17.627 1.00 94.06 94 ALA A C 1
ATOM 724 O O . ALA A 1 94 ? -4.402 3.624 -18.630 1.00 94.06 94 ALA A O 1
ATOM 725 N N . VAL A 1 95 ? -4.305 3.466 -16.394 1.00 94.69 95 VAL A N 1
ATOM 726 C CA . VAL A 1 95 ? -5.137 4.655 -16.120 1.00 94.69 95 VAL A CA 1
ATOM 727 C C . VAL A 1 95 ? -4.304 5.924 -15.915 1.00 94.69 95 VAL A C 1
ATOM 729 O O . VAL A 1 95 ? -4.711 7.003 -16.335 1.00 94.69 95 VAL A O 1
ATOM 732 N N . ALA A 1 96 ? -3.153 5.811 -15.255 1.00 93.69 96 ALA A N 1
ATOM 733 C CA . ALA A 1 96 ? -2.306 6.929 -14.830 1.00 93.69 96 ALA A CA 1
ATOM 734 C C . ALA A 1 96 ? -0.932 6.957 -15.530 1.00 93.69 96 ALA A C 1
ATOM 736 O O . ALA A 1 96 ? -0.069 7.768 -15.177 1.00 93.69 96 ALA A O 1
ATOM 737 N N . GLY A 1 97 ? -0.731 6.079 -16.517 1.00 93.00 97 GLY A N 1
ATOM 738 C CA . GLY A 1 97 ? 0.517 5.937 -17.258 1.00 93.00 97 GLY A CA 1
ATOM 739 C C . GLY A 1 97 ? 1.599 5.169 -16.499 1.00 93.00 97 GLY A C 1
ATOM 740 O O . GLY A 1 97 ? 1.434 4.755 -15.352 1.00 93.00 97 GLY A O 1
ATOM 741 N N . GLN A 1 98 ? 2.737 4.981 -17.157 1.00 92.06 98 GLN A N 1
ATOM 742 C CA . GLN A 1 98 ? 3.887 4.277 -16.597 1.00 92.06 98 GLN A CA 1
ATOM 743 C C . GLN A 1 98 ? 4.885 5.267 -15.995 1.00 92.06 98 GLN A C 1
ATOM 745 O O . GLN A 1 98 ? 5.090 6.362 -16.520 1.00 92.06 98 GLN A O 1
ATOM 750 N N . GLY A 1 99 ? 5.529 4.873 -14.899 1.00 91.25 99 GLY A N 1
ATOM 751 C CA . GLY A 1 99 ? 6.583 5.670 -14.293 1.00 91.25 99 GLY A CA 1
ATOM 752 C C . GLY A 1 99 ? 6.850 5.316 -12.839 1.00 91.25 99 GLY A C 1
ATOM 753 O O . GLY A 1 99 ? 6.075 4.632 -12.166 1.00 91.25 99 GLY A O 1
ATOM 754 N N . LEU A 1 100 ? 7.976 5.823 -12.342 1.00 90.94 100 LEU A N 1
ATOM 755 C CA . LEU A 1 100 ? 8.433 5.553 -10.984 1.00 90.94 100 LEU A CA 1
ATOM 756 C C . LEU A 1 100 ? 7.443 6.058 -9.926 1.00 90.94 100 LEU A C 1
ATOM 758 O O . LEU A 1 100 ? 7.200 5.383 -8.927 1.00 90.94 100 LEU A O 1
ATOM 762 N N . ALA A 1 101 ? 6.847 7.230 -10.154 1.00 92.38 101 ALA A N 1
ATOM 763 C CA . ALA A 1 101 ? 5.861 7.800 -9.245 1.00 92.38 101 ALA A CA 1
ATOM 764 C C . ALA A 1 101 ? 4.590 6.936 -9.169 1.00 92.38 101 ALA A C 1
ATOM 766 O O . ALA A 1 101 ? 4.064 6.720 -8.078 1.00 92.38 101 ALA A O 1
ATOM 767 N N . GLN A 1 102 ? 4.130 6.392 -10.298 1.00 92.12 102 GLN A N 1
ATOM 768 C CA . GLN A 1 102 ? 2.951 5.527 -10.382 1.00 92.12 102 GLN A CA 1
ATOM 769 C C . GLN A 1 102 ? 3.173 4.185 -9.683 1.00 92.12 102 GLN A C 1
ATOM 771 O O . GLN A 1 102 ? 2.279 3.684 -9.007 1.00 92.12 102 GLN A O 1
ATOM 776 N N . VAL A 1 103 ? 4.373 3.613 -9.773 1.00 90.25 103 VAL A N 1
ATOM 777 C CA . VAL A 1 103 ? 4.705 2.395 -9.020 1.00 90.25 103 VAL A CA 1
ATOM 778 C C . VAL A 1 103 ? 4.790 2.700 -7.521 1.00 90.25 103 VAL A C 1
ATOM 780 O O . VAL A 1 103 ? 4.220 1.984 -6.700 1.00 90.25 103 VAL A O 1
ATOM 783 N N . LYS A 1 104 ? 5.422 3.812 -7.145 1.00 92.38 104 LYS A N 1
ATOM 784 C CA . LYS A 1 104 ? 5.540 4.243 -5.747 1.00 92.38 104 LYS A CA 1
ATOM 785 C C . LYS A 1 104 ? 4.190 4.529 -5.092 1.00 92.38 104 LYS A C 1
ATOM 787 O O . LYS A 1 104 ? 3.984 4.126 -3.948 1.00 92.38 104 LYS A O 1
ATOM 792 N N . VAL A 1 105 ? 3.265 5.198 -5.788 1.00 91.62 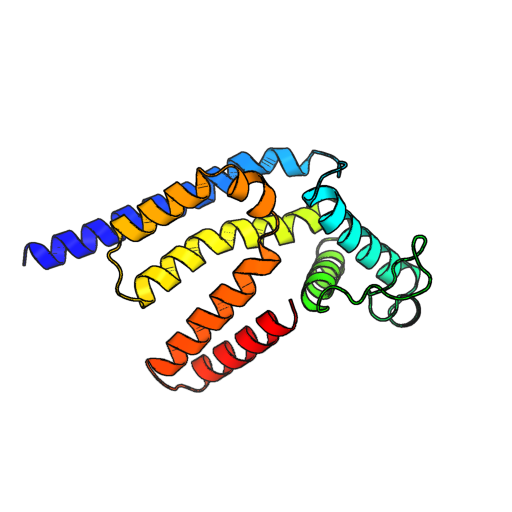105 VAL A N 1
ATOM 793 C CA . VAL A 1 105 ? 2.005 5.662 -5.181 1.00 91.62 105 VAL A CA 1
ATOM 794 C C . VAL A 1 105 ? 1.171 4.514 -4.626 1.00 91.62 105 VAL A C 1
ATOM 796 O O . VAL A 1 105 ? 0.580 4.670 -3.562 1.00 91.62 105 VAL A O 1
ATOM 799 N N . ILE A 1 106 ? 1.172 3.353 -5.285 1.00 88.81 106 ILE A N 1
ATOM 800 C CA . ILE A 1 106 ? 0.415 2.177 -4.842 1.00 88.81 106 ILE A CA 1
ATOM 801 C C . ILE A 1 106 ? 0.938 1.690 -3.489 1.00 88.81 106 ILE A C 1
ATOM 803 O O . ILE A 1 106 ? 0.179 1.586 -2.522 1.00 88.81 106 ILE A O 1
ATOM 807 N N . SER A 1 107 ? 2.245 1.448 -3.405 1.00 88.19 107 SER A N 1
ATOM 808 C CA . SER A 1 107 ? 2.900 0.938 -2.200 1.00 88.19 107 SER A CA 1
ATOM 809 C C . SER A 1 107 ? 2.815 1.939 -1.045 1.00 88.19 107 SER A C 1
ATOM 811 O O . SER A 1 107 ? 2.418 1.573 0.067 1.00 88.19 107 SER A O 1
ATOM 813 N N . TYR A 1 108 ? 3.077 3.223 -1.313 1.00 92.38 108 TYR A N 1
ATOM 814 C CA . TYR A 1 108 ? 2.973 4.278 -0.306 1.00 92.38 108 TYR A CA 1
ATOM 815 C C . TYR A 1 108 ? 1.541 4.462 0.194 1.00 92.38 108 TYR A C 1
ATOM 817 O O . TYR A 1 108 ? 1.335 4.576 1.402 1.00 92.38 108 TYR A O 1
ATOM 825 N N . ALA A 1 109 ? 0.544 4.448 -0.695 1.00 91.56 109 ALA A N 1
ATOM 826 C CA . ALA A 1 109 ? -0.857 4.530 -0.299 1.00 91.56 109 ALA A CA 1
ATOM 827 C C . ALA A 1 109 ? -1.253 3.338 0.579 1.00 91.56 109 ALA A C 1
ATOM 829 O O . ALA A 1 109 ? -1.883 3.534 1.618 1.00 91.56 109 ALA A O 1
ATOM 830 N N . ALA A 1 110 ? -0.824 2.121 0.234 1.00 89.00 110 ALA A N 1
ATOM 831 C CA . ALA A 1 110 ? -1.066 0.944 1.063 1.00 89.00 110 ALA A CA 1
ATOM 832 C C . ALA A 1 110 ? -0.427 1.074 2.459 1.00 89.00 110 ALA A C 1
ATOM 834 O O . ALA A 1 110 ? -1.052 0.762 3.479 1.00 89.00 110 ALA A O 1
ATOM 835 N N . GLY A 1 111 ? 0.790 1.617 2.519 1.00 91.69 111 GLY A N 1
ATOM 836 C CA . GLY A 1 111 ? 1.466 1.977 3.762 1.00 91.69 111 GLY A CA 1
ATOM 837 C C . GLY A 1 111 ? 0.686 2.962 4.623 1.00 91.69 111 GLY A C 1
ATOM 838 O O . GLY A 1 111 ? 0.440 2.718 5.805 1.00 91.69 111 GLY A O 1
ATOM 839 N N . LEU A 1 112 ? 0.221 4.055 4.019 1.00 94.44 112 LEU A N 1
ATOM 840 C CA . LEU A 1 112 ? -0.592 5.064 4.698 1.00 94.44 112 LEU A CA 1
ATOM 841 C C . LEU A 1 112 ? -1.927 4.485 5.179 1.00 94.44 112 LEU A C 1
ATOM 843 O O . LEU A 1 112 ? -2.338 4.764 6.303 1.00 94.44 112 LEU A O 1
ATOM 847 N N . CYS A 1 113 ? -2.580 3.640 4.377 1.00 92.31 113 CYS A N 1
ATOM 848 C CA . CYS A 1 113 ? -3.840 2.977 4.719 1.00 92.31 113 CYS A CA 1
ATOM 849 C C . CYS A 1 113 ? -3.701 1.930 5.834 1.00 92.31 113 CYS A C 1
ATOM 851 O O . CYS A 1 113 ? -4.680 1.638 6.523 1.00 92.31 113 CYS A O 1
ATOM 853 N N . THR A 1 114 ? -2.499 1.407 6.074 1.00 91.50 114 THR A N 1
ATOM 854 C CA . THR A 1 114 ? -2.239 0.467 7.175 1.00 91.50 114 THR A CA 1
ATOM 855 C C . THR A 1 114 ? -2.471 1.124 8.542 1.00 91.50 114 THR A C 1
ATOM 857 O O . THR A 1 114 ? -3.003 0.490 9.449 1.00 91.50 114 THR A O 1
ATOM 860 N N . ILE A 1 115 ? -2.174 2.417 8.692 1.00 93.75 115 ILE A N 1
ATOM 861 C CA . ILE A 1 115 ? -2.370 3.173 9.941 1.00 93.75 115 ILE A CA 1
ATOM 862 C C . ILE A 1 115 ? -3.846 3.220 10.393 1.00 93.75 115 ILE A C 1
ATOM 864 O O . ILE A 1 115 ? -4.147 2.766 11.504 1.00 93.75 115 ILE A O 1
ATOM 868 N N . PRO A 1 116 ? -4.805 3.709 9.578 1.00 93.19 116 PRO A N 1
ATOM 869 C CA . PRO A 1 116 ? -6.215 3.667 9.939 1.00 93.19 116 PRO A CA 1
ATOM 870 C C . PRO A 1 116 ? -6.767 2.235 9.991 1.00 93.19 116 PRO A C 1
ATOM 872 O O . PRO A 1 116 ? -7.709 1.999 10.748 1.00 93.19 116 PRO A O 1
ATOM 875 N N . ALA A 1 117 ? -6.191 1.274 9.257 1.00 90.19 117 ALA A N 1
ATOM 876 C CA . ALA A 1 117 ? -6.583 -0.133 9.352 1.00 90.19 117 ALA A CA 1
ATOM 877 C C . ALA A 1 117 ? -6.235 -0.734 10.724 1.00 90.19 117 ALA A C 1
ATOM 879 O O . ALA A 1 117 ? -7.110 -1.310 11.369 1.00 90.19 117 ALA A O 1
ATOM 880 N N . LEU A 1 118 ? -5.008 -0.532 11.220 1.00 90.44 118 LEU A N 1
ATOM 881 C CA . LEU A 1 118 ? -4.584 -0.949 12.565 1.00 90.44 118 LEU A CA 1
ATOM 882 C C . LEU A 1 118 ? -5.451 -0.305 13.648 1.00 90.44 118 LEU A C 1
ATOM 884 O O . LEU A 1 118 ? -5.920 -0.983 14.564 1.00 90.44 118 LEU A O 1
ATOM 888 N N . TRP A 1 119 ? -5.722 0.996 13.507 1.00 92.00 119 TRP A N 1
ATOM 889 C CA . TRP A 1 119 ? -6.652 1.704 14.378 1.00 92.00 119 TRP A CA 1
ATOM 890 C C . TRP A 1 119 ? -8.031 1.036 14.395 1.00 92.00 119 TRP A C 1
ATOM 892 O O . TRP A 1 119 ? -8.580 0.738 15.458 1.00 92.00 119 TRP A O 1
ATOM 902 N N . TRP A 1 120 ? -8.598 0.796 13.214 1.00 89.00 120 TRP A N 1
ATOM 903 C CA . TRP A 1 120 ? -9.930 0.230 13.067 1.00 89.00 120 TRP A CA 1
ATOM 904 C C . TRP A 1 120 ? -10.022 -1.189 13.636 1.00 89.00 120 TRP A C 1
ATOM 906 O O . TRP A 1 120 ? -10.943 -1.458 14.409 1.00 89.00 120 TRP A O 1
ATOM 916 N N . VAL A 1 121 ? -9.052 -2.059 13.344 1.00 86.31 121 VAL A N 1
ATOM 917 C CA . VAL A 1 121 ? -8.971 -3.414 13.911 1.00 86.31 121 VAL A CA 1
ATOM 918 C C . VAL A 1 121 ? -8.866 -3.352 15.435 1.00 86.31 121 VAL A C 1
ATOM 920 O O . VAL A 1 121 ? -9.660 -3.988 16.123 1.00 86.31 121 VAL A O 1
ATOM 923 N N . GLY A 1 122 ? -7.985 -2.517 15.993 1.00 88.75 122 GLY A N 1
ATOM 924 C CA . GLY A 1 122 ? -7.876 -2.353 17.447 1.00 88.75 122 GLY A CA 1
ATOM 925 C C . GLY A 1 122 ? -9.195 -1.915 18.095 1.00 88.75 122 GLY A C 1
ATOM 926 O O . GLY A 1 122 ? -9.580 -2.424 19.148 1.00 88.75 122 GLY A O 1
ATOM 927 N N . ARG A 1 123 ? -9.944 -1.014 17.444 1.00 89.75 123 ARG A N 1
ATOM 928 C CA . ARG A 1 123 ? -11.271 -0.588 17.919 1.00 89.75 123 ARG A CA 1
ATOM 929 C C . ARG A 1 123 ? -12.307 -1.708 17.850 1.00 89.75 123 ARG A C 1
ATOM 931 O O . ARG A 1 123 ? -13.154 -1.769 18.739 1.00 89.75 123 ARG A O 1
ATOM 938 N N . ARG A 1 124 ? -12.242 -2.579 16.838 1.00 83.75 124 ARG A N 1
ATOM 939 C CA . ARG A 1 124 ? -13.100 -3.771 16.708 1.00 83.75 124 ARG A CA 1
ATOM 940 C C . ARG A 1 124 ? -12.828 -4.808 17.794 1.00 83.75 124 ARG A C 1
ATOM 942 O O . ARG A 1 124 ? -13.771 -5.400 18.300 1.00 83.75 124 ARG A O 1
ATOM 949 N N . LEU A 1 125 ? -11.575 -4.936 18.224 1.00 83.25 125 LEU A N 1
ATOM 950 C CA . LEU A 1 125 ? -11.167 -5.789 19.346 1.00 83.25 125 LEU A CA 1
ATOM 951 C C . LEU A 1 125 ? -11.582 -5.237 20.726 1.00 83.25 125 LEU A C 1
ATOM 953 O O . LEU A 1 125 ? -11.212 -5.796 21.753 1.00 83.25 125 LEU A O 1
ATOM 957 N N . GLY A 1 126 ? -12.312 -4.118 20.781 1.00 85.44 126 GLY A N 1
ATOM 958 C CA . GLY A 1 126 ? -12.753 -3.505 22.036 1.00 85.44 126 GLY A CA 1
ATOM 959 C C . GLY A 1 126 ? -11.652 -2.760 22.800 1.00 85.44 126 GLY A C 1
ATOM 960 O O . GLY A 1 126 ? -11.904 -2.257 23.896 1.00 85.44 126 GLY A O 1
ATOM 961 N N . LEU A 1 127 ? -10.448 -2.623 22.231 1.00 89.31 127 LEU A N 1
ATOM 962 C CA . LEU A 1 127 ? -9.334 -1.929 22.878 1.00 89.31 127 LEU A CA 1
ATOM 963 C C . LEU A 1 127 ? -9.630 -0.435 23.025 1.00 89.31 127 LEU A C 1
ATOM 965 O O . LEU A 1 127 ? -10.289 0.181 22.183 1.00 89.31 127 LEU A O 1
ATOM 969 N N . ARG A 1 128 ? -9.126 0.184 24.096 1.00 92.62 128 ARG A N 1
ATOM 970 C CA . ARG A 1 128 ? -9.334 1.615 24.363 1.00 92.62 128 ARG A CA 1
ATOM 971 C C . ARG A 1 128 ? -8.704 2.474 23.265 1.00 92.62 128 ARG A C 1
ATOM 973 O O . ARG A 1 128 ? -7.612 2.188 22.791 1.00 92.62 128 ARG A O 1
ATOM 980 N N . ALA A 1 129 ? -9.390 3.565 22.922 1.00 93.75 129 ALA A N 1
ATOM 981 C CA . ALA A 1 129 ? -9.005 4.487 21.859 1.00 93.75 129 ALA A CA 1
ATOM 982 C C . ALA A 1 129 ? -7.551 4.985 21.990 1.00 93.75 129 ALA A C 1
ATOM 984 O O . ALA A 1 129 ? -6.713 4.638 21.172 1.00 93.75 129 ALA A O 1
ATOM 985 N N . LEU A 1 130 ? -7.225 5.753 23.030 1.00 95.56 130 LEU A N 1
ATOM 986 C CA . LEU A 1 130 ? -5.889 6.349 23.165 1.00 95.56 130 LEU A CA 1
ATOM 987 C C . LEU A 1 130 ? -4.737 5.318 23.168 1.00 95.56 130 LEU A C 1
ATOM 989 O O . LEU A 1 130 ? -3.771 5.545 22.442 1.00 95.56 130 LEU A O 1
ATOM 993 N N . PRO A 1 131 ? -4.834 4.166 23.866 1.00 96.06 131 PRO A N 1
ATOM 994 C CA . PRO A 1 131 ? -3.815 3.119 23.778 1.00 96.06 131 PRO A CA 1
ATOM 995 C C . PRO A 1 131 ? -3.562 2.575 22.370 1.00 96.06 131 PRO A C 1
ATOM 997 O O . PRO A 1 131 ? -2.409 2.342 22.026 1.00 96.06 131 PRO A O 1
ATOM 1000 N N . ILE A 1 132 ? -4.593 2.413 21.530 1.00 95.56 132 ILE A N 1
ATOM 1001 C CA . ILE A 1 132 ? -4.383 1.982 20.137 1.00 95.56 132 ILE A CA 1
ATOM 1002 C C . ILE A 1 132 ? -3.592 3.048 19.373 1.00 95.56 132 ILE A C 1
ATOM 1004 O O . ILE A 1 132 ? -2.639 2.716 18.678 1.00 95.56 132 ILE A O 1
ATOM 1008 N N . ALA A 1 133 ? -3.957 4.328 19.513 1.00 96.62 133 ALA A N 1
ATOM 1009 C CA . ALA A 1 133 ? -3.248 5.416 18.837 1.00 96.62 133 ALA A CA 1
ATOM 1010 C C . ALA A 1 133 ? -1.783 5.491 19.291 1.00 96.62 133 ALA A C 1
ATOM 1012 O O . ALA A 1 133 ? -0.897 5.647 18.457 1.00 96.62 133 ALA A O 1
ATOM 1013 N N . ALA A 1 134 ? -1.526 5.310 20.590 1.00 97.38 134 ALA A N 1
ATOM 1014 C CA . ALA A 1 134 ? -0.177 5.251 21.141 1.00 97.38 134 ALA A CA 1
ATOM 1015 C C . ALA A 1 134 ? 0.618 4.046 20.610 1.00 97.38 134 ALA A C 1
ATOM 1017 O O . ALA A 1 134 ? 1.768 4.210 20.217 1.00 97.38 134 ALA A O 1
ATOM 1018 N N . ALA A 1 135 ? 0.011 2.858 20.536 1.00 96.88 135 ALA A N 1
ATOM 1019 C CA . ALA A 1 135 ? 0.657 1.664 19.990 1.00 96.88 135 ALA A CA 1
ATOM 1020 C C . ALA A 1 135 ? 0.994 1.819 18.498 1.00 96.88 135 ALA A C 1
ATOM 1022 O O . ALA A 1 135 ? 2.090 1.468 18.068 1.00 96.88 135 ALA A O 1
ATOM 1023 N N . VAL A 1 136 ? 0.082 2.399 17.712 1.00 95.94 136 VAL A N 1
ATOM 1024 C CA . VAL A 1 136 ? 0.322 2.700 16.294 1.00 95.94 136 VAL A CA 1
ATOM 1025 C C . VAL A 1 136 ? 1.426 3.750 16.139 1.00 95.94 136 VAL A C 1
ATOM 1027 O O . VAL A 1 136 ? 2.312 3.576 15.309 1.00 95.94 136 VAL A O 1
ATOM 1030 N N . ALA A 1 137 ? 1.436 4.803 16.960 1.00 97.06 137 ALA A N 1
ATOM 1031 C CA . ALA A 1 137 ? 2.515 5.789 16.960 1.00 97.06 137 ALA A CA 1
ATOM 1032 C C . ALA A 1 137 ? 3.871 5.162 17.336 1.00 97.06 137 ALA A C 1
ATOM 1034 O O . ALA A 1 137 ? 4.874 5.451 16.689 1.00 97.06 137 ALA A O 1
ATOM 1035 N N . ALA A 1 138 ? 3.898 4.264 18.325 1.00 97.19 138 ALA A N 1
ATOM 1036 C CA . ALA A 1 138 ? 5.100 3.534 18.717 1.00 97.19 138 ALA A CA 1
ATOM 1037 C C . ALA A 1 138 ? 5.625 2.641 17.582 1.00 97.19 138 ALA A C 1
ATOM 1039 O O . ALA A 1 138 ? 6.825 2.638 17.323 1.00 97.19 138 ALA A O 1
ATOM 1040 N N . LEU A 1 139 ? 4.738 1.948 16.858 1.00 94.25 139 LEU A N 1
ATOM 1041 C CA . LEU A 1 139 ? 5.103 1.198 15.654 1.00 94.25 139 LEU A CA 1
ATOM 1042 C C . LEU A 1 139 ? 5.721 2.117 14.591 1.00 94.25 139 LEU A C 1
ATOM 1044 O O . LEU A 1 139 ? 6.787 1.806 14.063 1.00 94.25 139 LEU A O 1
ATOM 1048 N N . VAL A 1 140 ? 5.087 3.259 14.303 1.00 95.38 140 VAL A N 1
ATOM 1049 C CA . VAL A 1 140 ? 5.574 4.233 13.309 1.00 95.38 140 VAL A CA 1
ATOM 1050 C C . VAL A 1 140 ? 6.929 4.831 13.686 1.00 95.38 140 VAL A C 1
ATOM 1052 O O . VAL A 1 140 ? 7.733 5.146 12.809 1.00 95.38 140 VAL A O 1
ATOM 1055 N N . ALA A 1 141 ? 7.214 4.962 14.979 1.00 95.94 141 ALA A N 1
ATOM 1056 C CA . ALA A 1 141 ? 8.501 5.443 15.464 1.00 95.94 141 ALA A CA 1
ATOM 1057 C C . ALA A 1 141 ? 9.648 4.429 15.271 1.00 95.94 141 ALA A C 1
ATOM 1059 O O . ALA A 1 141 ? 10.811 4.795 15.428 1.00 95.94 141 ALA A O 1
ATOM 1060 N N . THR A 1 142 ? 9.361 3.169 14.925 1.00 94.88 142 THR A N 1
ATOM 1061 C CA . THR A 1 142 ? 10.409 2.163 14.699 1.00 94.88 142 THR A CA 1
ATOM 1062 C C . THR A 1 142 ? 11.119 2.363 13.354 1.00 94.88 142 THR A C 1
ATOM 1064 O O . THR A 1 142 ? 10.461 2.663 12.355 1.00 94.88 142 THR A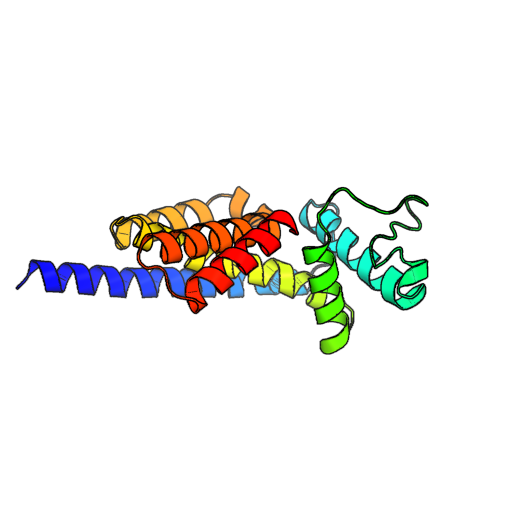 O 1
ATOM 1067 N N . PRO A 1 143 ? 12.438 2.097 13.254 1.00 90.44 143 PRO A N 1
ATOM 1068 C CA . PRO A 1 143 ? 13.143 2.087 11.968 1.00 90.44 143 PRO A CA 1
ATOM 1069 C C . PRO A 1 143 ? 12.522 1.117 10.958 1.00 90.44 143 PRO A C 1
ATOM 1071 O O . PRO A 1 143 ? 12.491 1.393 9.761 1.00 90.44 143 PRO A O 1
ATOM 1074 N N . TRP A 1 144 ? 11.972 0.003 11.452 1.00 89.12 144 TRP A N 1
ATOM 1075 C CA . TRP A 1 144 ? 11.283 -0.985 10.631 1.00 89.12 144 TRP A CA 1
ATOM 1076 C C . TRP A 1 144 ? 10.137 -0.359 9.829 1.00 89.12 144 TRP A C 1
ATOM 1078 O O . TRP A 1 144 ? 10.047 -0.584 8.624 1.00 89.12 144 TRP A O 1
ATOM 1088 N N . TRP A 1 145 ? 9.310 0.488 10.450 1.00 91.75 145 TRP A N 1
ATOM 1089 C CA . TRP A 1 145 ? 8.214 1.157 9.746 1.00 91.75 145 TRP A CA 1
ATOM 1090 C C . TRP A 1 145 ? 8.709 2.066 8.617 1.00 91.75 145 TRP A C 1
ATOM 1092 O O . TRP A 1 145 ? 8.109 2.114 7.546 1.00 91.75 145 TRP A O 1
ATOM 1102 N N . TRP A 1 146 ? 9.830 2.755 8.817 1.00 89.25 146 TRP A N 1
ATOM 1103 C CA . TRP A 1 146 ? 10.393 3.643 7.799 1.00 89.25 146 TRP A CA 1
ATOM 1104 C C . TRP A 1 146 ? 10.983 2.900 6.598 1.00 89.25 146 TRP A C 1
ATOM 1106 O O . TRP A 1 146 ? 11.024 3.469 5.508 1.00 89.25 146 TRP A O 1
ATOM 1116 N N . VAL A 1 147 ? 11.377 1.637 6.776 1.00 84.38 147 VAL A N 1
ATOM 1117 C CA . VAL A 1 147 ? 11.868 0.766 5.697 1.00 84.38 147 VAL A CA 1
ATOM 1118 C C . VAL A 1 147 ? 10.721 0.016 5.013 1.00 84.38 147 VAL A C 1
ATOM 1120 O O . VAL A 1 147 ? 10.631 0.016 3.789 1.00 84.38 147 VAL A O 1
ATOM 1123 N N . TYR A 1 148 ? 9.827 -0.604 5.786 1.00 85.81 148 TYR A N 1
ATOM 1124 C CA . TYR A 1 148 ? 8.821 -1.543 5.274 1.00 85.81 148 TYR A CA 1
ATOM 1125 C C . TYR A 1 148 ? 7.413 -0.963 5.178 1.00 85.81 148 TYR A C 1
ATOM 1127 O O . TYR A 1 148 ? 6.625 -1.407 4.347 1.00 85.81 148 TYR A O 1
ATOM 1135 N N . GLY A 1 149 ? 7.081 0.049 5.981 1.00 87.56 149 GLY A N 1
ATOM 1136 C CA . GLY A 1 149 ? 5.751 0.663 5.984 1.00 87.56 149 GLY A CA 1
ATOM 1137 C C . GLY A 1 149 ? 5.374 1.241 4.622 1.00 87.56 149 GLY A C 1
ATOM 1138 O O . GLY A 1 149 ? 4.208 1.239 4.259 1.00 87.56 149 GLY A O 1
ATOM 1139 N N . ARG A 1 150 ? 6.363 1.646 3.820 1.00 88.56 150 ARG A N 1
ATOM 1140 C CA . ARG A 1 150 ? 6.198 2.155 2.449 1.00 88.56 150 ARG A CA 1
ATOM 1141 C C . ARG A 1 150 ? 5.792 1.091 1.431 1.00 88.56 150 ARG A C 1
ATOM 1143 O O . ARG A 1 150 ? 5.356 1.434 0.343 1.00 88.56 150 ARG A O 1
ATOM 1150 N N . LEU A 1 151 ? 5.944 -0.184 1.778 1.00 82.81 151 LEU A N 1
ATOM 1151 C CA . LEU A 1 151 ? 5.642 -1.345 0.944 1.00 82.81 151 LEU A CA 1
ATOM 1152 C C . LEU A 1 151 ? 4.363 -2.054 1.407 1.00 82.81 151 LEU A C 1
ATOM 1154 O O . LEU A 1 151 ? 4.223 -3.245 1.158 1.00 82.81 151 LEU A O 1
ATOM 1158 N N . GLY A 1 152 ? 3.452 -1.358 2.107 1.00 65.50 152 GLY A N 1
ATOM 1159 C CA . GLY A 1 152 ? 2.352 -1.901 2.932 1.00 65.50 152 GLY A CA 1
ATOM 1160 C C . GLY A 1 152 ? 1.369 -2.900 2.292 1.00 65.50 152 GLY A C 1
ATOM 1161 O O . GLY A 1 152 ? 0.422 -3.333 2.943 1.00 65.50 152 GLY A O 1
ATOM 1162 N N . LEU A 1 153 ? 1.603 -3.303 1.050 1.00 63.47 153 LEU A N 1
ATOM 1163 C CA . LEU A 1 153 ? 0.904 -4.315 0.273 1.00 63.47 153 LEU A CA 1
ATOM 1164 C C . LEU A 1 153 ? 0.974 -5.736 0.860 1.00 63.47 153 LEU A C 1
ATOM 1166 O O . LEU A 1 153 ? 0.070 -6.513 0.591 1.00 63.47 153 LEU A O 1
ATOM 1170 N N . GLY A 1 154 ? 1.947 -6.067 1.717 1.00 65.94 154 GLY A N 1
ATOM 1171 C CA . GLY A 1 154 ? 1.952 -7.355 2.436 1.00 65.94 154 GLY A CA 1
ATOM 1172 C C . GLY A 1 154 ? 1.055 -7.384 3.686 1.00 65.94 154 GLY A C 1
ATOM 1173 O O . GLY A 1 154 ? 0.491 -8.415 4.044 1.00 65.94 154 GLY A O 1
ATOM 1174 N N . LEU A 1 155 ? 0.884 -6.249 4.370 1.00 70.88 155 LEU A N 1
ATOM 1175 C CA . LEU A 1 155 ? 0.165 -6.180 5.651 1.00 70.88 155 LEU A CA 1
ATOM 1176 C C . LEU A 1 155 ? -1.290 -5.722 5.484 1.00 70.88 155 LEU A C 1
ATOM 1178 O O . LEU A 1 155 ? -2.184 -6.214 6.174 1.00 70.88 155 LEU A O 1
ATOM 1182 N N . LEU A 1 156 ? -1.550 -4.798 4.559 1.00 73.38 156 LEU A N 1
ATOM 1183 C CA . LEU A 1 156 ? -2.872 -4.206 4.375 1.00 73.38 156 LEU A CA 1
ATOM 1184 C C . LEU A 1 156 ? -3.945 -5.217 3.925 1.00 73.38 156 LEU A C 1
ATOM 1186 O O . LEU A 1 156 ? -5.016 -5.207 4.538 1.00 73.38 156 LEU A O 1
ATOM 1190 N N . PRO A 1 157 ? -3.712 -6.104 2.934 1.00 75.69 157 PRO A N 1
ATOM 1191 C CA . PRO A 1 157 ? -4.705 -7.106 2.535 1.00 75.69 157 PRO A CA 1
ATOM 1192 C C . PRO A 1 157 ? -5.075 -8.040 3.689 1.00 75.69 157 PRO A C 1
ATOM 1194 O O . PRO A 1 157 ? -6.251 -8.327 3.906 1.00 75.69 157 PRO A O 1
ATOM 1197 N N . ASN A 1 158 ? -4.088 -8.418 4.505 1.00 76.31 158 ASN A N 1
ATOM 1198 C CA . ASN A 1 158 ? -4.291 -9.245 5.690 1.00 76.31 158 ASN A CA 1
ATOM 1199 C C . ASN A 1 158 ? -5.151 -8.542 6.751 1.00 76.31 158 ASN A C 1
ATOM 1201 O O . ASN A 1 158 ? -6.112 -9.122 7.259 1.00 76.31 158 ASN A O 1
ATOM 1205 N N . LEU A 1 159 ? -4.879 -7.269 7.048 1.00 76.38 159 LEU A N 1
ATOM 1206 C CA . LEU A 1 159 ? -5.705 -6.484 7.975 1.00 76.38 159 LEU A CA 1
ATOM 1207 C C . LEU A 1 159 ? -7.129 -6.266 7.443 1.00 76.38 159 LEU A C 1
ATOM 1209 O O . LEU A 1 159 ? -8.095 -6.333 8.210 1.00 76.38 159 LEU A O 1
ATOM 1213 N N . ALA A 1 160 ? -7.270 -6.034 6.136 1.00 76.62 160 ALA A N 1
ATOM 1214 C CA . ALA A 1 160 ? -8.563 -5.883 5.481 1.00 76.62 160 ALA A CA 1
ATOM 1215 C C . ALA A 1 160 ? -9.382 -7.180 5.555 1.00 76.62 160 ALA A C 1
ATOM 1217 O O . ALA A 1 160 ? -10.556 -7.131 5.929 1.00 76.62 160 ALA A O 1
ATOM 1218 N N . MET A 1 161 ? -8.761 -8.333 5.283 1.00 82.69 161 MET A N 1
ATOM 1219 C CA . MET A 1 161 ? -9.375 -9.651 5.448 1.00 82.69 161 MET A CA 1
ATOM 1220 C C . MET A 1 161 ? -9.848 -9.861 6.886 1.00 82.69 161 MET A C 1
ATOM 1222 O O . MET A 1 161 ? -11.029 -10.140 7.094 1.00 82.69 161 MET A O 1
ATOM 1226 N N . ILE A 1 162 ? -8.960 -9.694 7.874 1.00 81.75 162 ILE A N 1
ATOM 1227 C CA . ILE A 1 162 ? -9.280 -9.918 9.294 1.00 81.75 162 ILE A CA 1
ATOM 1228 C C . ILE A 1 162 ? -10.504 -9.101 9.695 1.00 81.75 162 ILE A C 1
ATOM 1230 O O . ILE A 1 162 ? -11.459 -9.632 10.262 1.00 81.75 162 ILE A O 1
ATOM 1234 N N . GLY A 1 163 ? -10.518 -7.810 9.371 1.00 79.88 163 GLY A N 1
ATOM 1235 C CA . GLY A 1 163 ? -11.634 -6.968 9.759 1.00 79.88 163 GLY A CA 1
ATOM 1236 C C . GLY A 1 163 ? -12.919 -7.224 8.965 1.00 79.88 163 GLY A C 1
ATOM 1237 O O . GLY A 1 163 ? -14.010 -7.043 9.509 1.00 79.88 163 GLY A O 1
ATOM 12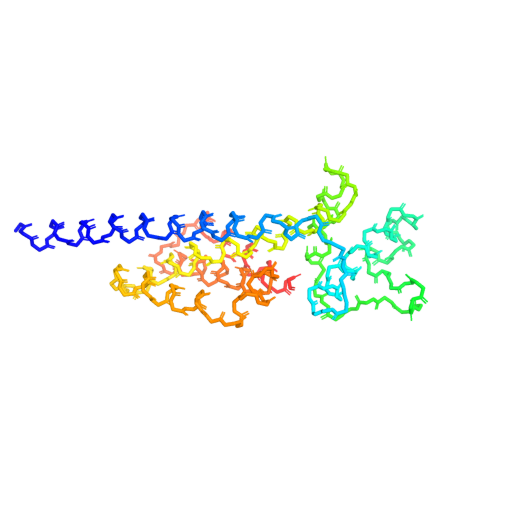38 N N . ALA A 1 164 ? -12.834 -7.664 7.707 1.00 81.25 164 ALA A N 1
ATOM 1239 C CA . ALA A 1 164 ? -14.007 -8.046 6.924 1.00 81.25 164 ALA A CA 1
ATOM 1240 C C . ALA A 1 164 ? -14.645 -9.341 7.458 1.00 81.25 164 ALA A C 1
ATOM 1242 O O . ALA A 1 164 ? -15.864 -9.390 7.635 1.00 81.25 164 ALA A O 1
ATOM 1243 N N . VAL A 1 165 ? -13.830 -10.341 7.809 1.00 82.06 165 VAL A N 1
ATOM 1244 C CA . VAL A 1 165 ? -14.269 -11.574 8.486 1.00 82.06 165 VAL A CA 1
ATOM 1245 C C . VAL A 1 165 ? -14.886 -11.249 9.846 1.00 82.06 165 VAL A C 1
ATOM 1247 O O . VAL A 1 165 ? -15.984 -11.711 10.155 1.00 82.06 165 VAL A O 1
ATOM 1250 N N . TRP A 1 166 ? -14.249 -10.377 10.629 1.00 81.31 166 TRP A N 1
ATOM 1251 C CA . TRP A 1 166 ? -14.789 -9.927 11.913 1.00 81.31 166 TRP A CA 1
ATOM 1252 C C . TRP A 1 166 ? -16.153 -9.243 11.763 1.00 81.31 166 TRP A C 1
ATOM 1254 O O . TRP A 1 166 ? -17.072 -9.482 12.544 1.00 81.31 166 TRP A O 1
ATOM 1264 N N . ALA A 1 167 ? -16.331 -8.412 10.732 1.00 80.25 167 ALA A N 1
ATOM 1265 C CA . ALA A 1 167 ? -17.613 -7.763 10.477 1.00 80.25 167 ALA A CA 1
ATOM 1266 C C . ALA A 1 167 ? -18.731 -8.782 10.194 1.00 80.25 167 ALA A C 1
ATOM 1268 O O . ALA A 1 167 ? -19.868 -8.554 10.612 1.00 80.25 167 ALA A O 1
ATOM 1269 N N . VAL A 1 168 ? -18.430 -9.892 9.511 1.00 84.06 168 VAL A N 1
ATOM 1270 C CA . VAL A 1 168 ? -19.378 -11.005 9.322 1.00 84.06 168 VAL A CA 1
ATOM 1271 C C . VAL A 1 168 ? -19.703 -11.677 10.651 1.00 84.06 168 VAL A C 1
ATOM 1273 O O . VAL A 1 168 ? -20.880 -11.915 10.912 1.00 84.06 168 VAL A O 1
ATOM 1276 N N . ALA A 1 169 ? -18.697 -11.920 11.498 1.00 83.62 169 ALA A N 1
ATOM 1277 C CA . ALA A 1 169 ? -18.886 -12.537 12.811 1.00 83.62 169 ALA A CA 1
ATOM 1278 C C . ALA A 1 169 ? -19.814 -11.717 13.727 1.00 83.62 169 ALA A C 1
ATOM 1280 O O . ALA A 1 169 ? -20.597 -12.290 14.476 1.00 83.62 169 ALA A O 1
ATOM 1281 N N . GLU A 1 170 ? -19.779 -10.383 13.640 1.00 84.38 170 GLU A N 1
ATOM 1282 C CA . GLU A 1 170 ? -20.699 -9.519 14.396 1.00 84.38 170 GLU A CA 1
ATOM 1283 C C . GLU A 1 170 ? -22.143 -9.557 13.878 1.00 84.38 170 GLU A C 1
ATOM 1285 O O . GLU A 1 170 ? -23.085 -9.488 14.662 1.00 84.38 170 GLU A O 1
ATOM 1290 N N . ALA A 1 171 ? -22.327 -9.567 12.555 1.00 85.88 171 ALA A N 1
ATOM 1291 C CA . ALA A 1 171 ? -23.646 -9.690 11.945 1.00 85.88 171 ALA A CA 1
ATOM 1292 C C . ALA A 1 171 ? -23.525 -10.172 10.503 1.00 85.88 171 ALA A C 1
ATOM 1294 O O . ALA A 1 171 ? -22.909 -9.518 9.649 1.00 85.88 171 ALA A O 1
ATOM 1295 N N . VAL A 1 172 ? -24.196 -11.280 10.211 1.00 89.69 172 VAL A N 1
ATOM 1296 C CA . VAL A 1 172 ? -24.216 -11.854 8.872 1.00 89.69 172 VAL A CA 1
ATOM 1297 C C . VAL A 1 172 ? -25.162 -11.035 7.999 1.00 89.69 172 VAL A C 1
ATOM 1299 O O . VAL A 1 172 ? -26.372 -11.011 8.197 1.00 89.69 172 VAL A O 1
ATOM 1302 N N . THR A 1 173 ? -24.598 -10.340 7.014 1.00 93.00 173 THR A N 1
ATOM 1303 C CA . THR A 1 173 ? -25.363 -9.662 5.958 1.00 93.00 173 THR A CA 1
ATOM 1304 C C . THR A 1 173 ? -24.721 -9.968 4.608 1.00 93.00 173 THR A C 1
ATOM 1306 O O . THR A 1 173 ? -23.493 -10.098 4.553 1.00 93.00 173 THR A O 1
ATOM 1309 N N . PRO A 1 174 ? -25.484 -10.006 3.498 1.00 91.75 174 PRO A N 1
ATOM 1310 C CA . PRO A 1 174 ? -24.927 -10.300 2.176 1.00 91.75 174 PRO A CA 1
ATOM 1311 C C . PRO A 1 174 ? -23.758 -9.383 1.795 1.00 91.75 174 PRO A C 1
ATOM 1313 O O . PRO A 1 174 ? -22.762 -9.831 1.234 1.00 91.75 174 PRO A O 1
ATOM 1316 N N . ARG A 1 175 ? -23.835 -8.095 2.158 1.00 89.25 175 ARG A N 1
ATOM 1317 C CA . ARG A 1 175 ? -22.757 -7.124 1.922 1.00 89.25 175 ARG A CA 1
ATOM 1318 C C . ARG A 1 175 ? -21.480 -7.481 2.683 1.00 89.25 175 ARG A C 1
ATOM 1320 O O . ARG A 1 175 ? -20.404 -7.440 2.098 1.00 89.25 175 ARG A O 1
ATOM 1327 N N . ARG A 1 176 ? -21.585 -7.802 3.976 1.00 88.50 176 ARG A N 1
ATOM 1328 C CA . ARG A 1 176 ? -20.420 -8.144 4.808 1.00 88.50 176 ARG A CA 1
ATOM 1329 C C . ARG A 1 176 ? -19.787 -9.455 4.358 1.00 88.50 176 ARG A C 1
ATOM 1331 O O . ARG A 1 176 ? -18.569 -9.518 4.289 1.00 88.50 176 ARG A O 1
ATOM 1338 N N . VAL A 1 177 ? -20.600 -10.438 3.968 1.00 88.25 177 VAL A N 1
ATOM 1339 C CA . VAL A 1 177 ? -20.110 -11.700 3.394 1.00 88.25 177 VAL A CA 1
ATOM 1340 C C . VAL A 1 177 ? -19.323 -11.432 2.113 1.00 88.25 177 VAL A C 1
ATOM 1342 O O . VAL A 1 177 ? -18.181 -11.856 2.022 1.00 88.25 177 VAL A O 1
ATOM 1345 N N . ARG A 1 178 ? -19.858 -10.639 1.173 1.00 90.06 178 ARG A N 1
ATOM 1346 C CA . ARG A 1 178 ? -19.127 -10.262 -0.053 1.00 90.06 178 ARG A CA 1
ATOM 1347 C C . ARG A 1 178 ? -17.802 -9.552 0.241 1.00 90.06 178 ARG A C 1
ATOM 1349 O O . ARG A 1 178 ? -16.807 -9.845 -0.411 1.00 90.06 178 ARG A O 1
ATOM 1356 N N . LEU A 1 179 ? -17.782 -8.642 1.218 1.00 86.75 179 LEU A N 1
ATOM 1357 C CA . LEU A 1 179 ? -16.554 -7.959 1.642 1.00 86.75 179 LEU A CA 1
ATOM 1358 C C . LEU A 1 179 ? -15.543 -8.926 2.267 1.00 86.75 179 LEU A C 1
ATOM 1360 O O . LEU A 1 179 ? -14.359 -8.812 1.976 1.00 86.75 179 LEU A O 1
ATOM 1364 N N . ALA A 1 180 ? -15.992 -9.875 3.091 1.00 87.19 180 ALA A N 1
ATOM 1365 C CA . ALA A 1 180 ? -15.131 -10.897 3.678 1.00 87.19 180 ALA A CA 1
ATOM 1366 C C . ALA A 1 180 ? -14.561 -11.825 2.606 1.00 87.19 180 ALA A C 1
ATOM 1368 O O . ALA A 1 180 ? -13.354 -12.012 2.561 1.00 87.19 180 ALA A O 1
ATOM 1369 N N . THR A 1 181 ? -15.394 -12.317 1.686 1.00 87.44 181 THR A N 1
ATOM 1370 C CA . THR A 1 181 ? -14.946 -13.134 0.552 1.00 87.44 181 THR A CA 1
ATOM 1371 C C . THR A 1 181 ? -13.929 -12.387 -0.307 1.00 87.44 181 THR A C 1
ATOM 1373 O O . THR A 1 181 ? -12.865 -12.925 -0.592 1.00 87.44 181 THR A O 1
ATOM 1376 N N . GLY A 1 182 ? -14.220 -11.136 -0.681 1.00 86.06 182 GLY A N 1
ATOM 1377 C CA . GLY A 1 182 ? -13.301 -10.312 -1.467 1.00 86.06 182 GLY A CA 1
ATOM 1378 C C . GLY A 1 182 ? -11.995 -10.012 -0.729 1.00 86.06 182 GLY A C 1
ATOM 1379 O O . GLY A 1 182 ? -10.928 -10.116 -1.321 1.00 86.06 182 GLY A O 1
ATOM 1380 N N . GLY A 1 183 ? -12.065 -9.699 0.568 1.00 84.56 183 GLY A N 1
ATOM 1381 C CA . GLY A 1 183 ? -10.892 -9.464 1.410 1.00 84.56 183 GLY A CA 1
ATOM 1382 C C . GLY A 1 183 ? -10.027 -10.712 1.578 1.00 84.56 183 GLY A C 1
ATOM 1383 O O . GLY A 1 183 ? -8.813 -10.625 1.442 1.00 84.56 183 GLY A O 1
ATOM 1384 N N . SER A 1 184 ? -10.636 -11.877 1.809 1.00 84.56 184 SER A N 1
ATOM 1385 C CA . SER A 1 184 ? -9.929 -13.160 1.886 1.00 84.56 184 SER A CA 1
ATOM 1386 C C . SER A 1 184 ? -9.274 -13.534 0.565 1.00 84.56 184 SER A C 1
ATOM 1388 O O . SER A 1 184 ? -8.108 -13.914 0.559 1.00 84.56 184 SER A O 1
ATOM 1390 N N . PHE A 1 185 ? -9.982 -13.377 -0.556 1.00 85.31 185 PHE A N 1
ATOM 1391 C CA . PHE A 1 185 ? -9.394 -13.581 -1.877 1.00 85.31 185 PHE A CA 1
ATOM 1392 C C . PHE A 1 185 ? -8.204 -12.643 -2.097 1.00 85.31 185 PHE A C 1
ATOM 1394 O O . PHE A 1 185 ? -7.136 -13.100 -2.484 1.00 85.31 185 PHE A O 1
ATOM 1401 N N . ALA A 1 186 ? -8.361 -11.354 -1.787 1.00 83.50 186 ALA A N 1
ATOM 1402 C CA . ALA A 1 186 ? -7.293 -10.374 -1.937 1.00 83.50 186 ALA A CA 1
ATOM 1403 C C . ALA A 1 186 ? -6.077 -10.675 -1.050 1.00 83.50 186 ALA A C 1
ATOM 1405 O O . ALA A 1 186 ? -4.958 -10.463 -1.489 1.00 83.50 186 ALA A O 1
ATOM 1406 N N . ALA A 1 187 ? -6.281 -11.180 0.170 1.00 83.44 187 ALA A N 1
ATOM 1407 C CA . ALA A 1 187 ? -5.192 -11.555 1.069 1.00 83.44 187 ALA A CA 1
ATOM 1408 C C . ALA A 1 187 ? -4.432 -12.804 0.606 1.00 83.44 187 ALA A C 1
ATOM 1410 O O . ALA A 1 187 ? -3.224 -12.864 0.779 1.00 83.44 187 ALA A O 1
ATOM 1411 N N . VAL A 1 188 ? -5.118 -13.785 0.010 1.00 81.94 188 VAL A N 1
ATOM 1412 C CA . VAL A 1 188 ? -4.467 -14.959 -0.603 1.00 81.94 188 VAL A CA 1
ATOM 1413 C C . VAL A 1 188 ? -3.760 -14.581 -1.907 1.00 81.94 188 VAL A C 1
ATOM 1415 O O . VAL A 1 188 ? -2.745 -15.174 -2.259 1.00 81.94 188 VAL A O 1
ATOM 1418 N N . ALA A 1 189 ? -4.316 -13.614 -2.637 1.00 81.12 189 ALA A N 1
ATOM 1419 C CA . ALA A 1 189 ? -3.828 -13.188 -3.938 1.00 81.12 189 ALA A CA 1
ATOM 1420 C C . ALA A 1 189 ? -2.768 -12.073 -3.886 1.00 81.12 189 ALA A C 1
ATOM 1422 O O . ALA A 1 189 ? -2.278 -11.719 -4.959 1.00 81.12 189 ALA A O 1
ATOM 1423 N N . ALA A 1 190 ? -2.410 -11.547 -2.705 1.00 74.94 190 ALA A N 1
ATOM 1424 C CA . ALA A 1 190 ? -1.368 -10.531 -2.480 1.00 74.94 190 ALA A CA 1
ATOM 1425 C C . ALA A 1 190 ? -0.081 -11.136 -1.905 1.00 74.94 190 ALA A C 1
ATOM 1427 O O . ALA A 1 190 ? 1.005 -10.640 -2.276 1.00 74.94 190 ALA A O 1
#

Radius of gyration: 19.15 Å; chains: 1; bounding box: 45×33×58 Å

pLDDT: mean 88.52, std 8.03, range [57.81, 98.25]